Protein AF-A0AAD9EXC9-F1 (afdb_monomer)

Organism: Dissostichus eleginoides (NCBI:txid100907)

InterPro domains:
  IPR006585 Fucolectin tachylectin-4 pentraxin-1 [SM00607] (67-185)
  IPR008979 Galactose-binding-like domain superfamily [SSF49785] (19-64)
  IPR008979 Galactose-binding-like domain superfamily [SSF49785] (65-181)
  IPR051941 Blood Group Antigen-Binding Lectin [PTHR45713] (105-181)

Sequence (185 aa):
MSFMFFFLFHFCSLSFRAGTITTAEALYTMTFTHRVEGRYVTVRIPGEGKVLTLCEVEVYGYHAPTEENLAIQGKAAQSSLYSFYSPYYAIDGSRDSKFDDGSKITNRYRVPERINGAEIRIGDSLVNNGADNPRFAVITSIPSGETAEFQVPNGMDGRYVYIGITGRQEYLTLCEVEVFGSALD

Mean predicted aligned error: 12.07 Å

Solvent-accessible surface area (backbone atoms only — not comparable to full-atom values): 11492 Å² total; per-residue (Å²): 64,37,40,35,33,46,44,66,38,32,49,76,81,82,56,61,90,83,80,82,88,89,74,92,58,101,77,80,87,85,82,75,95,63,81,70,48,73,100,72,88,85,89,80,78,87,71,85,98,69,84,89,85,78,95,78,85,89,84,88,84,66,62,74,39,48,100,52,60,51,36,57,78,44,52,54,41,55,78,63,76,68,78,90,58,56,46,53,55,26,27,67,80,68,62,99,59,83,89,83,77,55,36,27,41,26,29,34,64,75,73,28,71,56,49,41,56,22,35,36,20,43,16,76,50,63,59,79,67,18,70,74,26,56,72,77,49,66,39,73,72,45,58,60,50,33,70,44,66,51,82,69,80,91,36,57,70,26,40,28,43,20,41,34,48,70,100,57,95,51,69,64,68,65,44,28,42,38,36,48,30,13,59,76,130

Nearest PDB structures (foldseek):
  3cqo-assembly1_C  TM=8.349E-01  e=3.867E-12  Morone saxatilis
  1k12-assembly1_A  TM=8.072E-01  e=1.126E-05  Anguilla anguilla
  7nsn-assembly2_B  TM=6.653E-01  e=5.842E-02  Neobacillus novalis
  7nsn-assembly1_A  TM=6.647E-01  e=9.761E-02  Neobacillus novalis

Structure (mmCIF, N/CA/C/O backbone):
data_AF-A0AAD9EXC9-F1
#
_entry.id   AF-A0AAD9EXC9-F1
#
loop_
_atom_site.group_PDB
_atom_site.id
_atom_site.type_symbol
_atom_site.label_atom_id
_atom_site.label_alt_id
_atom_site.label_comp_id
_atom_site.label_asym_id
_atom_site.label_entity_id
_atom_site.label_seq_id
_atom_site.pdbx_PDB_ins_code
_atom_site.Cartn_x
_atom_site.Cartn_y
_atom_site.Cartn_z
_atom_site.occupancy
_atom_site.B_iso_or_equiv
_atom_site.auth_seq_id
_atom_site.auth_comp_id
_atom_site.auth_asym_id
_atom_site.auth_atom_id
_atom_site.pdbx_PDB_model_num
ATOM 1 N N . MET A 1 1 ? 6.470 -0.377 -20.341 1.00 58.69 1 MET A N 1
ATOM 2 C CA . MET A 1 1 ? 6.069 -1.603 -19.610 1.00 58.69 1 MET A CA 1
ATOM 3 C C . MET A 1 1 ? 5.486 -1.227 -18.260 1.00 58.69 1 MET A C 1
ATOM 5 O O . MET A 1 1 ? 5.859 -0.193 -17.719 1.00 58.69 1 MET A O 1
ATOM 9 N N . SER A 1 2 ? 4.573 -2.040 -17.741 1.00 59.44 2 SER A N 1
ATOM 10 C CA . SER A 1 2 ? 3.860 -1.836 -16.476 1.00 59.44 2 SER A CA 1
ATOM 11 C C . SER A 1 2 ? 3.611 -3.175 -15.788 1.00 59.44 2 SER A C 1
ATOM 13 O O . SER A 1 2 ? 3.447 -4.190 -16.467 1.00 59.44 2 SER A O 1
ATOM 15 N N . PHE A 1 3 ? 3.580 -3.156 -14.460 1.00 60.41 3 PHE A N 1
ATOM 16 C CA . PHE A 1 3 ? 3.180 -4.266 -13.606 1.00 60.41 3 PHE A CA 1
ATOM 17 C C . PHE A 1 3 ? 1.840 -3.935 -12.951 1.00 60.41 3 PHE A C 1
ATOM 19 O O . PHE A 1 3 ? 1.605 -2.801 -12.532 1.00 60.41 3 PHE A O 1
ATOM 26 N N . MET A 1 4 ? 0.967 -4.931 -12.875 1.00 52.31 4 MET A N 1
ATOM 27 C CA . MET A 1 4 ? -0.286 -4.862 -12.140 1.00 52.31 4 MET A CA 1
ATOM 28 C C . MET A 1 4 ? -0.342 -6.044 -11.184 1.00 52.31 4 MET A C 1
ATOM 30 O O . MET A 1 4 ? -0.172 -7.197 -11.589 1.00 52.31 4 MET A O 1
ATOM 34 N N . PHE A 1 5 ? -0.599 -5.744 -9.922 1.00 61.41 5 PHE A N 1
ATOM 35 C CA . PHE A 1 5 ? -0.708 -6.72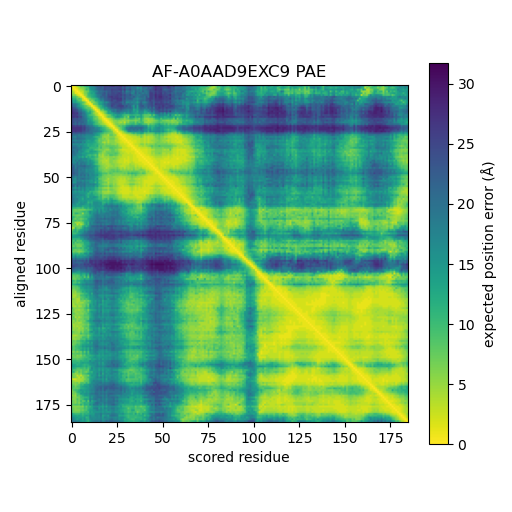1 -8.859 1.00 61.41 5 PHE A CA 1
ATOM 36 C C . PHE A 1 5 ? -2.108 -6.703 -8.247 1.00 61.41 5 PHE A C 1
ATOM 38 O O . PHE A 1 5 ? -2.767 -5.664 -8.216 1.00 61.41 5 PHE A O 1
ATOM 45 N N . PHE A 1 6 ? -2.562 -7.865 -7.785 1.00 48.47 6 PHE A N 1
ATOM 46 C CA . PHE A 1 6 ? -3.934 -8.112 -7.342 1.00 48.47 6 PHE A CA 1
ATOM 47 C C . PHE A 1 6 ? -3.965 -8.377 -5.829 1.00 48.47 6 PHE A C 1
ATOM 49 O O . PHE A 1 6 ? -3.590 -9.473 -5.419 1.00 48.47 6 PHE A O 1
ATOM 56 N N . PHE A 1 7 ? -4.432 -7.414 -5.026 1.00 51.09 7 PHE A N 1
ATOM 57 C CA . PHE A 1 7 ? -4.342 -7.368 -3.555 1.00 51.09 7 PHE A CA 1
ATOM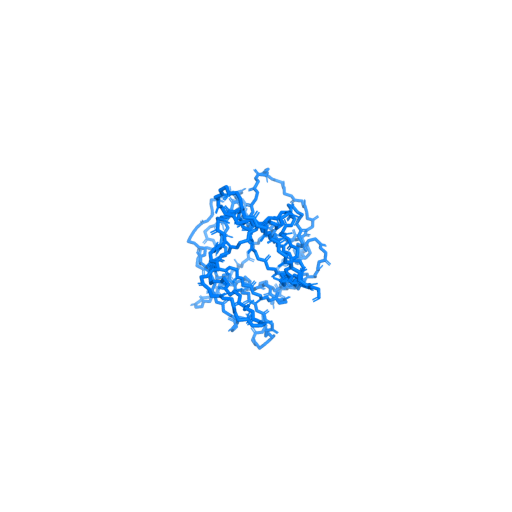 58 C C . PHE A 1 7 ? -5.457 -6.505 -2.948 1.00 51.09 7 PHE A C 1
ATOM 60 O O . PHE A 1 7 ? -5.686 -5.436 -3.480 1.00 51.09 7 PHE A O 1
ATOM 67 N N . LEU A 1 8 ? -6.107 -6.884 -1.842 1.00 39.62 8 LEU A N 1
ATOM 68 C CA . LEU A 1 8 ? -7.230 -6.123 -1.256 1.00 39.62 8 LEU A CA 1
ATOM 69 C C . LEU A 1 8 ? -6.888 -5.575 0.148 1.00 39.62 8 LEU A C 1
ATOM 71 O O . LEU A 1 8 ? -7.141 -6.293 1.109 1.00 39.62 8 LEU A O 1
ATOM 75 N N . PHE A 1 9 ? -6.315 -4.364 0.302 1.00 40.59 9 PHE A N 1
ATOM 76 C CA . PHE A 1 9 ? -5.811 -3.891 1.621 1.00 40.59 9 PHE A CA 1
ATOM 77 C C . PHE A 1 9 ? -5.833 -2.354 1.856 1.00 40.59 9 PHE A C 1
ATOM 79 O O . PHE A 1 9 ? -5.859 -1.591 0.894 1.00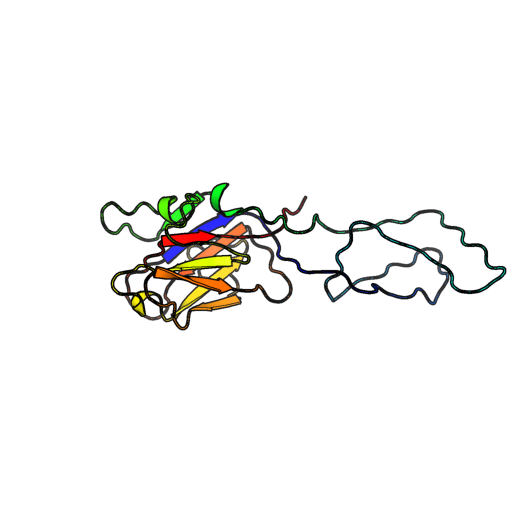 40.59 9 PHE A O 1
ATOM 86 N N . HIS A 1 10 ? -5.764 -1.916 3.132 1.00 40.84 10 HIS A N 1
ATOM 87 C CA . HIS A 1 10 ? -5.716 -0.512 3.624 1.00 40.84 10 HIS A CA 1
ATOM 88 C C . HIS A 1 10 ? -4.480 -0.225 4.530 1.00 40.84 10 HIS A C 1
ATOM 90 O O . HIS A 1 10 ? -3.954 -1.147 5.123 1.00 40.84 10 HIS A O 1
ATOM 96 N N . PHE A 1 11 ? -3.987 1.013 4.710 1.00 40.47 11 PHE A N 1
ATOM 97 C CA . PHE A 1 11 ? -2.690 1.315 5.391 1.00 40.47 11 PHE A CA 1
ATOM 98 C C . PHE A 1 11 ? -2.834 2.141 6.690 1.00 40.47 11 PHE A C 1
ATOM 100 O O . PHE A 1 11 ? -3.701 3.013 6.755 1.00 40.47 11 PHE A O 1
ATOM 107 N N . CYS A 1 12 ? -2.002 1.911 7.733 1.00 36.91 12 CYS A N 1
ATOM 108 C CA . CYS A 1 12 ? -2.279 2.420 9.096 1.00 36.91 12 CYS A CA 1
ATOM 109 C C . CYS A 1 12 ? -1.052 2.428 10.113 1.00 36.91 12 CYS A C 1
ATOM 111 O O . CYS A 1 12 ? -0.454 1.390 10.332 1.00 36.91 12 CYS A O 1
ATOM 113 N N . SER A 1 13 ? -0.665 3.598 10.709 1.00 31.59 13 SER A N 1
ATOM 114 C CA . SER A 1 13 ? 0.159 3.899 11.944 1.00 31.59 13 SER A CA 1
ATOM 115 C C . SER A 1 13 ? -0.463 4.638 13.211 1.00 31.59 13 SER A C 1
ATOM 117 O O . SER A 1 13 ? -1.361 5.478 13.124 1.00 31.59 13 SER A O 1
ATOM 119 N N . LEU A 1 14 ? 0.076 4.357 14.404 1.00 30.31 14 LEU A N 1
ATOM 120 C CA . LEU A 1 14 ? -0.384 4.527 15.811 1.00 30.31 14 LEU A CA 1
ATOM 121 C C . LEU A 1 14 ? -1.268 5.692 16.372 1.00 30.31 14 LEU A C 1
ATOM 123 O O . LEU A 1 14 ? -1.080 6.880 16.131 1.00 30.31 14 LEU A O 1
ATOM 127 N N . SER A 1 15 ? -2.126 5.240 17.310 1.00 35.75 15 SER A N 1
ATOM 128 C CA . SER A 1 15 ? -2.879 5.806 18.461 1.00 35.75 15 SER A CA 1
ATOM 129 C C . SER A 1 15 ? -2.872 7.308 18.812 1.00 35.75 15 SER A C 1
ATOM 131 O O . SER A 1 15 ? -1.844 7.911 19.117 1.00 35.75 15 SER A O 1
ATOM 133 N N . PHE A 1 16 ? -4.085 7.869 18.957 1.00 40.50 16 PHE A N 1
ATOM 134 C CA . PHE A 1 16 ? -4.349 9.225 19.456 1.00 40.50 16 PHE A CA 1
ATOM 135 C C . PHE A 1 16 ? -5.606 9.268 20.345 1.00 40.50 16 PHE A C 1
ATOM 137 O O . PHE A 1 16 ? -6.460 8.380 20.300 1.00 40.50 16 PHE A O 1
ATOM 144 N N . ARG A 1 17 ? -5.758 10.328 21.151 1.00 53.22 17 ARG A N 1
ATOM 145 C CA . ARG A 1 17 ? -6.985 10.579 21.924 1.00 53.22 17 ARG A CA 1
ATOM 146 C C . ARG A 1 17 ? -8.132 10.885 20.953 1.00 53.22 17 ARG A C 1
ATOM 148 O O . ARG A 1 17 ? -8.165 11.963 20.374 1.00 53.22 17 ARG A O 1
ATOM 155 N N . ALA A 1 18 ? -9.057 9.939 20.805 1.00 56.47 18 ALA A N 1
ATOM 156 C CA . ALA A 1 18 ? -10.014 9.939 19.702 1.00 56.47 18 ALA A CA 1
ATOM 157 C C . ALA A 1 18 ? -11.080 11.059 19.782 1.00 56.47 18 ALA A C 1
ATOM 159 O O . ALA A 1 18 ? -11.416 11.649 18.763 1.00 56.47 18 ALA A O 1
ATOM 160 N N . GLY A 1 19 ? -11.573 11.432 20.974 1.00 63.62 19 GLY A N 1
ATOM 161 C CA . GLY A 1 19 ? -12.517 12.555 21.112 1.00 63.62 19 GLY A CA 1
ATOM 162 C C . GLY A 1 19 ? -13.083 12.773 22.522 1.00 63.62 19 GLY A C 1
ATOM 163 O O . GLY A 1 19 ? -12.613 12.174 23.491 1.00 63.62 19 GLY A O 1
ATOM 164 N N . THR A 1 20 ? -14.052 13.689 22.659 1.00 67.25 20 THR A N 1
ATOM 165 C CA . THR A 1 20 ? -14.800 13.978 23.904 1.00 67.25 20 THR A CA 1
ATOM 166 C C . THR A 1 20 ? -16.284 14.123 23.576 1.00 67.25 20 THR A C 1
ATOM 168 O O . THR A 1 20 ? -16.632 14.854 22.655 1.00 67.25 20 THR A O 1
ATOM 171 N N . ILE A 1 21 ? -17.147 13.445 24.333 1.00 67.56 21 ILE A N 1
ATOM 172 C CA . ILE A 1 21 ? -18.607 13.542 24.199 1.00 67.56 21 ILE A CA 1
ATOM 173 C C . ILE A 1 21 ? -19.088 14.708 25.068 1.00 67.56 21 ILE A C 1
ATOM 175 O O . ILE A 1 21 ? -18.802 14.733 26.266 1.00 67.56 21 ILE A O 1
ATOM 179 N N . THR A 1 22 ? -19.781 15.682 24.476 1.00 66.00 22 THR A N 1
ATOM 180 C CA . THR A 1 22 ? -20.255 16.895 25.173 1.00 66.00 22 THR A CA 1
ATOM 181 C C . THR A 1 22 ? -21.774 16.965 25.337 1.00 66.00 22 THR A C 1
ATOM 183 O O . THR A 1 22 ? -22.249 17.807 26.098 1.00 66.00 22 THR A O 1
ATOM 186 N N . THR A 1 23 ? -22.540 16.081 24.689 1.00 59.75 23 THR A N 1
ATOM 187 C CA . THR A 1 23 ? -24.009 16.034 24.764 1.00 59.75 23 THR A CA 1
ATOM 188 C C . THR A 1 23 ? -24.503 14.625 25.096 1.00 59.75 23 THR A C 1
ATOM 190 O O . THR A 1 23 ? -23.915 13.630 24.680 1.00 59.75 23 THR A O 1
ATOM 193 N N . ALA A 1 24 ? -25.576 14.539 25.887 1.00 58.75 24 ALA A N 1
ATOM 194 C CA . ALA A 1 24 ? -26.230 13.287 26.268 1.00 58.75 24 ALA A CA 1
ATOM 195 C C . ALA A 1 24 ? -27.549 13.150 25.494 1.00 58.75 24 ALA A C 1
ATOM 197 O O . ALA A 1 24 ? -28.632 13.314 26.050 1.00 58.75 24 ALA A O 1
ATOM 198 N N . GLU A 1 25 ? -27.447 12.930 24.186 1.00 62.16 25 GLU A N 1
ATOM 199 C CA . GLU A 1 25 ? -28.589 12.514 23.368 1.00 62.16 25 GLU A CA 1
ATOM 200 C C . GLU A 1 25 ? -28.705 10.983 23.373 1.00 62.16 25 GLU A C 1
ATOM 202 O O . GLU A 1 25 ? -27.731 10.281 23.644 1.00 62.16 25 GLU A O 1
ATOM 207 N N . ALA A 1 26 ? -29.904 10.459 23.092 1.00 62.22 26 ALA A N 1
ATOM 208 C CA . ALA A 1 26 ? -30.205 9.023 23.155 1.00 62.22 26 ALA A CA 1
ATOM 209 C C . ALA A 1 26 ? -29.346 8.158 22.206 1.00 62.22 26 ALA A C 1
ATOM 211 O O . ALA A 1 26 ? -29.232 6.955 22.423 1.00 62.22 26 ALA A O 1
ATOM 212 N N . LEU A 1 27 ? -28.727 8.768 21.189 1.00 66.56 27 LEU A N 1
ATOM 213 C CA . LEU A 1 27 ? -27.723 8.166 20.317 1.00 66.56 27 LEU A CA 1
ATOM 214 C C . LEU A 1 27 ? -26.675 9.232 19.968 1.00 66.56 27 LEU A C 1
ATOM 216 O O . LEU A 1 27 ? -27.015 10.260 19.388 1.00 66.56 27 LEU A O 1
ATOM 220 N N . TYR A 1 28 ? -25.405 8.989 20.298 1.00 74.44 28 TYR A N 1
ATOM 221 C CA . TYR A 1 28 ? -24.294 9.875 19.942 1.00 74.44 28 TYR A CA 1
ATOM 222 C C . TYR A 1 28 ? -23.294 9.121 19.068 1.00 74.44 28 TYR A C 1
ATOM 224 O O . TYR A 1 28 ? -22.706 8.134 19.505 1.00 74.44 28 TYR A O 1
ATOM 232 N N . THR A 1 29 ? -23.087 9.594 17.837 1.00 74.62 29 THR A N 1
ATOM 233 C CA . THR A 1 29 ? -22.096 9.032 16.910 1.00 74.62 29 THR A CA 1
ATOM 234 C C . THR A 1 29 ? -20.905 9.974 16.801 1.00 74.62 29 THR A C 1
ATOM 236 O O . THR A 1 29 ? -21.062 11.148 16.470 1.00 74.62 29 THR A O 1
ATOM 239 N N . MET A 1 30 ? -19.705 9.457 17.060 1.00 76.69 30 MET A N 1
ATOM 240 C CA . MET A 1 30 ? -18.453 10.189 16.884 1.00 76.69 30 MET A CA 1
ATOM 241 C C . MET A 1 30 ? -17.724 9.663 15.653 1.00 76.69 30 MET A C 1
ATOM 243 O O . MET A 1 30 ? -17.346 8.497 15.611 1.00 76.69 30 MET A O 1
ATOM 247 N N . THR A 1 31 ? -17.510 10.528 14.665 1.00 77.56 31 THR A N 1
ATOM 248 C CA . THR A 1 31 ? -16.761 10.193 13.449 1.00 77.56 31 THR A CA 1
ATOM 249 C C . THR A 1 31 ? -15.342 10.731 13.539 1.00 77.56 31 THR A C 1
ATOM 251 O O . THR A 1 31 ? -15.146 11.910 13.845 1.00 77.56 31 THR A O 1
ATOM 254 N N . PHE A 1 32 ? -14.352 9.902 13.222 1.00 75.06 32 PHE A N 1
ATOM 255 C CA . PHE A 1 32 ? -12.956 10.323 13.162 1.00 75.06 32 PHE A CA 1
ATOM 256 C C . PHE A 1 32 ? -12.558 10.612 11.716 1.00 75.06 32 PHE A C 1
ATOM 258 O O . PHE A 1 32 ? -12.717 9.766 10.843 1.00 75.06 32 PHE A O 1
ATOM 265 N N . THR A 1 33 ? -12.038 11.813 11.461 1.00 70.69 33 THR A N 1
ATOM 266 C CA . THR A 1 33 ? -11.474 12.200 10.152 1.00 70.69 33 THR A CA 1
ATOM 267 C C . THR A 1 33 ? -9.979 11.918 10.055 1.00 70.69 33 THR A C 1
ATOM 269 O O . THR A 1 33 ? -9.406 11.929 8.971 1.00 70.69 33 THR A O 1
ATOM 272 N N . HIS A 1 34 ? -9.343 11.696 11.202 1.00 67.00 34 HIS A N 1
ATOM 273 C CA . HIS A 1 34 ? -7.953 11.293 11.315 1.00 67.00 34 HIS A CA 1
ATOM 274 C C . HIS A 1 34 ? -7.890 9.872 11.832 1.00 67.00 34 HIS A C 1
ATOM 276 O O . HIS A 1 34 ? -8.815 9.389 12.488 1.00 67.00 34 HIS A O 1
ATOM 282 N N . ARG A 1 35 ? -6.781 9.204 11.541 1.00 65.62 35 ARG A N 1
ATOM 283 C CA . ARG A 1 35 ? -6.656 7.802 11.881 1.00 65.62 35 ARG A CA 1
ATOM 284 C C . ARG A 1 35 ? -6.556 7.588 13.386 1.00 65.62 35 ARG A C 1
ATOM 286 O O . ARG A 1 35 ? -5.803 8.274 14.073 1.00 65.62 35 ARG A O 1
ATOM 293 N N . VAL A 1 36 ? -7.324 6.622 13.876 1.00 73.00 36 VAL A N 1
ATOM 294 C CA . VAL A 1 36 ? -7.359 6.213 15.279 1.00 73.00 36 VAL A CA 1
ATOM 295 C C . VAL A 1 36 ? -7.132 4.713 15.319 1.00 73.00 36 VAL A C 1
ATOM 297 O O . VAL A 1 36 ? -7.908 3.948 14.759 1.00 73.00 36 VAL A O 1
ATOM 300 N N . GLU A 1 37 ? -6.059 4.303 15.983 1.00 74.25 37 GLU A N 1
ATOM 301 C CA . GLU A 1 37 ? -5.682 2.902 16.126 1.00 74.25 37 GLU A CA 1
ATOM 302 C C . GLU A 1 37 ? -5.538 2.553 17.607 1.00 74.25 37 GLU A C 1
ATOM 304 O O . GLU A 1 37 ? -4.966 3.314 18.399 1.00 74.25 37 GLU A O 1
ATOM 309 N N . GLY A 1 38 ? -6.054 1.394 17.998 1.00 72.69 38 GLY A N 1
ATOM 310 C CA . GLY A 1 38 ? -5.928 0.908 19.359 1.00 72.69 38 GLY A CA 1
ATOM 311 C C . GLY A 1 38 ? -6.537 -0.472 19.524 1.00 72.69 38 GLY A C 1
ATOM 312 O O . GLY A 1 38 ? -7.515 -0.822 18.874 1.00 72.69 38 GLY A O 1
ATOM 313 N N . ARG A 1 39 ? -5.960 -1.250 20.440 1.00 77.31 39 ARG A N 1
ATOM 314 C CA . ARG A 1 39 ? -6.487 -2.570 20.811 1.00 77.31 39 ARG A CA 1
ATOM 315 C C . ARG A 1 39 ? -7.701 -2.484 21.735 1.00 77.31 39 ARG A C 1
ATOM 317 O O . ARG A 1 39 ? -8.495 -3.415 21.804 1.00 77.31 39 ARG A O 1
ATOM 324 N N . TYR A 1 40 ? -7.815 -1.384 22.472 1.00 78.19 40 TYR A N 1
ATOM 325 C CA . TYR A 1 40 ? -8.843 -1.177 23.481 1.00 78.19 40 TYR A CA 1
ATOM 326 C C . TYR A 1 40 ? -9.474 0.199 23.303 1.00 78.19 40 TYR A C 1
ATOM 328 O O . TYR A 1 40 ? -8.771 1.183 23.071 1.00 78.19 40 TYR A O 1
ATOM 336 N N . VAL A 1 41 ? -10.793 0.267 23.479 1.00 81.50 41 VAL A N 1
ATOM 337 C CA . VAL A 1 41 ? -11.538 1.524 23.572 1.00 81.50 41 VAL A CA 1
ATOM 338 C C . VAL A 1 41 ? -11.873 1.776 25.036 1.00 81.50 41 VAL A C 1
ATOM 340 O O . VAL A 1 41 ? -12.538 0.968 25.679 1.00 81.50 41 VAL A O 1
ATOM 343 N N . THR A 1 42 ? -11.419 2.911 25.566 1.00 83.12 42 THR A N 1
ATOM 344 C CA . THR A 1 42 ? -11.674 3.304 26.958 1.00 83.12 42 THR A CA 1
ATOM 345 C C . THR A 1 42 ? -12.667 4.458 27.006 1.00 83.12 42 THR A C 1
ATOM 347 O O . THR A 1 42 ? -12.344 5.575 26.596 1.00 83.12 42 THR A O 1
ATOM 350 N N . VAL A 1 43 ? -13.848 4.217 27.579 1.00 83.50 43 VAL A N 1
ATOM 351 C CA . VAL A 1 43 ? -14.836 5.264 27.879 1.00 83.50 43 VAL A CA 1
ATOM 352 C C . VAL A 1 43 ? -14.675 5.693 29.334 1.00 83.50 43 VAL A C 1
ATOM 354 O O . VAL A 1 43 ? -14.730 4.865 30.240 1.00 83.50 43 VAL A O 1
ATOM 357 N N . ARG A 1 44 ? -14.451 6.989 29.578 1.00 81.38 44 ARG A N 1
ATOM 358 C CA . ARG A 1 44 ? -14.277 7.528 30.936 1.00 81.38 44 ARG A CA 1
ATOM 359 C C . ARG A 1 44 ? -15.025 8.840 31.132 1.00 81.38 44 ARG A C 1
ATOM 361 O O . ARG A 1 44 ? -14.952 9.717 30.274 1.00 81.38 44 ARG A O 1
ATOM 368 N N . ILE A 1 45 ? -15.650 9.002 32.299 1.00 84.00 45 ILE A N 1
ATOM 369 C CA . ILE A 1 45 ? -16.153 10.295 32.781 1.00 84.00 45 ILE A CA 1
ATOM 370 C C . ILE A 1 45 ? -15.141 10.837 33.797 1.00 84.00 45 ILE A C 1
ATOM 372 O O . ILE A 1 45 ? -14.980 10.238 34.859 1.00 84.00 45 ILE A O 1
ATOM 376 N N . PRO A 1 46 ? -14.421 11.928 33.492 1.00 83.12 46 PRO A N 1
ATOM 377 C CA . PRO A 1 46 ? -13.491 12.523 34.444 1.00 83.12 46 PRO A CA 1
ATOM 378 C C . PRO A 1 46 ? -14.233 13.248 35.583 1.00 83.12 46 PRO A C 1
ATOM 380 O O . PRO A 1 46 ? -15.267 13.877 35.357 1.00 83.12 46 PRO A O 1
ATOM 383 N N . GLY A 1 47 ? -13.662 13.211 36.790 1.00 86.38 47 GLY A N 1
ATOM 384 C CA . GLY A 1 47 ? -14.185 13.881 37.989 1.00 86.38 47 GLY A CA 1
ATOM 385 C C . GLY A 1 47 ? -14.658 12.911 39.077 1.00 86.38 47 GLY A C 1
ATOM 386 O O . GLY A 1 47 ? -14.925 11.742 38.810 1.00 86.38 47 GLY A O 1
ATOM 387 N N . GLU A 1 48 ? -14.747 13.398 40.314 1.00 87.69 48 GLU A N 1
ATOM 388 C CA . GLU A 1 48 ? -15.167 12.598 41.472 1.00 87.69 48 GLU A CA 1
ATOM 389 C C . GLU A 1 48 ? -16.695 12.562 41.630 1.00 87.69 48 GLU A C 1
ATOM 391 O O . GLU A 1 48 ? -17.406 13.486 41.225 1.00 87.69 48 GLU A O 1
ATOM 396 N N . GLY A 1 49 ? -17.212 11.472 42.209 1.00 86.06 49 GLY A N 1
ATOM 397 C CA . GLY A 1 49 ? -18.646 11.299 42.474 1.00 86.06 49 GLY A CA 1
ATOM 398 C C . GLY A 1 49 ? -19.517 11.143 41.221 1.00 86.06 49 GLY A C 1
ATOM 399 O O . GLY A 1 49 ? -20.719 11.397 41.275 1.00 86.06 49 GLY A O 1
ATOM 400 N N . LYS A 1 50 ? -18.928 10.766 40.080 1.00 83.50 50 LYS A N 1
ATOM 401 C CA . LYS A 1 50 ? -19.645 10.530 38.819 1.00 83.50 50 LYS A CA 1
ATOM 402 C C . LYS A 1 50 ? -19.937 9.044 38.625 1.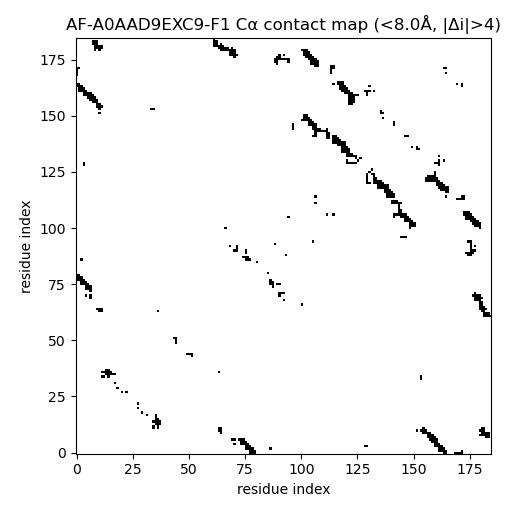00 83.50 50 LYS A C 1
ATOM 404 O O . LYS A 1 50 ? -19.120 8.196 38.971 1.00 83.50 50 LYS A O 1
ATOM 409 N N . VAL A 1 51 ? -21.087 8.746 38.025 1.00 81.94 51 VAL A N 1
ATOM 410 C CA . VAL A 1 51 ? -21.490 7.392 37.624 1.00 81.94 51 VAL A CA 1
ATOM 411 C C . VAL A 1 51 ? -21.613 7.371 36.104 1.00 81.94 51 VAL A C 1
ATOM 413 O O . VAL A 1 51 ? -22.302 8.214 35.533 1.00 81.94 51 VAL A O 1
ATOM 416 N N . LEU A 1 52 ? -20.914 6.437 35.456 1.00 81.00 52 LEU A N 1
ATOM 417 C CA . LEU A 1 52 ? -21.005 6.186 34.018 1.00 81.00 52 LEU A CA 1
ATOM 418 C C . LEU A 1 52 ? -21.937 4.994 33.786 1.00 81.00 52 LEU A C 1
ATOM 420 O O . LEU A 1 52 ? -21.638 3.891 34.236 1.00 81.00 52 LEU A O 1
ATOM 424 N N . THR A 1 53 ? -23.025 5.219 33.053 1.00 79.50 53 THR A N 1
ATOM 425 C CA . THR A 1 53 ? -23.952 4.172 32.609 1.00 79.50 53 THR A CA 1
ATOM 426 C C . THR A 1 53 ? -24.008 4.194 31.087 1.00 79.50 53 THR A C 1
ATOM 428 O O . THR A 1 53 ? -24.224 5.252 30.501 1.00 79.50 53 THR A O 1
ATOM 431 N N . LEU A 1 54 ? -23.806 3.039 30.456 1.00 77.50 54 LEU A N 1
ATOM 432 C CA . LEU A 1 54 ? -23.837 2.859 29.004 1.00 77.50 54 LEU A CA 1
ATOM 433 C C . LEU A 1 54 ? -24.770 1.691 28.689 1.00 77.50 54 LEU A C 1
ATOM 435 O O . LEU A 1 54 ? -24.667 0.648 29.332 1.00 77.50 54 LEU A O 1
ATOM 439 N N . CYS A 1 55 ? -25.672 1.871 27.726 1.00 80.62 55 CYS A N 1
ATOM 440 C CA . CYS A 1 55 ? -26.549 0.793 27.264 1.00 80.62 55 CYS A CA 1
ATOM 441 C C . CYS A 1 55 ? -25.857 -0.062 26.201 1.00 80.62 55 CYS A C 1
ATOM 443 O O . CYS A 1 55 ? -25.907 -1.284 26.267 1.00 80.62 55 CYS A O 1
ATOM 445 N N . GLU A 1 56 ? -25.186 0.589 25.253 1.00 81.62 56 GLU A N 1
ATOM 446 C CA . GLU A 1 56 ? -24.504 -0.060 24.140 1.00 81.62 56 GLU A CA 1
ATOM 447 C C . GLU A 1 56 ? -23.338 0.818 23.675 1.00 81.62 56 GLU A C 1
ATOM 449 O O . GLU A 1 56 ? -23.397 2.048 23.764 1.00 81.62 56 GLU A O 1
ATOM 454 N N . VAL A 1 57 ? -22.253 0.180 23.236 1.00 82.38 57 VAL A N 1
ATOM 455 C CA . VAL A 1 57 ? -21.091 0.846 22.643 1.00 82.38 57 VAL A CA 1
ATOM 456 C C . VAL A 1 57 ? -20.709 0.065 21.399 1.00 82.38 57 VAL A C 1
ATOM 458 O O . VAL A 1 57 ? -20.177 -1.039 21.497 1.00 82.38 57 VAL A O 1
ATOM 461 N N . GLU A 1 58 ? -20.957 0.657 20.239 1.00 81.44 58 GLU A N 1
ATOM 462 C CA . GLU A 1 58 ? -20.547 0.102 18.955 1.00 81.44 58 GLU A CA 1
ATOM 463 C C . GLU A 1 58 ? -19.252 0.775 18.498 1.00 81.44 58 GLU A C 1
ATOM 465 O O . GLU A 1 58 ? -19.122 2.002 18.517 1.00 81.44 58 GLU A O 1
ATOM 470 N N . VAL A 1 59 ? -18.273 -0.038 18.102 1.00 83.00 59 VAL A N 1
ATOM 471 C CA . VAL A 1 59 ? -16.995 0.430 17.563 1.00 83.00 59 VAL A CA 1
ATOM 472 C C . VAL A 1 59 ? -16.879 -0.105 16.147 1.00 83.00 59 VAL A C 1
ATOM 474 O O . VAL A 1 59 ? -16.763 -1.309 15.946 1.00 83.00 59 VAL A O 1
ATOM 477 N N . TYR A 1 60 ? -16.908 0.803 15.178 1.00 78.69 60 TYR A N 1
ATOM 478 C CA . TYR A 1 60 ? -16.766 0.480 13.764 1.00 78.69 60 TYR A CA 1
ATOM 479 C C . TYR A 1 60 ? -15.333 0.760 13.310 1.00 78.69 60 TYR A C 1
ATOM 481 O O . TYR A 1 60 ? -14.787 1.832 13.581 1.00 78.69 60 TYR A O 1
ATOM 489 N N . GLY A 1 61 ? -14.727 -0.203 12.623 1.00 73.06 61 GLY A N 1
ATOM 490 C CA . GLY A 1 61 ? -13.363 -0.116 12.114 1.00 73.06 61 GLY A CA 1
ATOM 491 C C . GLY A 1 61 ? -12.943 -1.412 11.427 1.00 73.06 61 GLY A C 1
ATOM 492 O O . GLY A 1 61 ? -13.742 -2.332 11.289 1.00 73.06 61 GLY A O 1
ATOM 493 N N . TYR A 1 62 ? -11.683 -1.467 11.018 1.00 65.94 62 TYR A N 1
ATOM 494 C CA . TYR A 1 62 ? -11.036 -2.636 10.425 1.00 65.94 62 TYR A CA 1
ATOM 495 C C . TYR A 1 62 ? -9.802 -3.007 11.257 1.00 65.94 62 TYR A C 1
ATOM 497 O O . TYR A 1 62 ? -9.313 -2.205 12.062 1.00 65.94 62 TYR A O 1
ATOM 505 N N . HIS A 1 63 ? -9.299 -4.230 11.087 1.00 65.88 63 HIS A N 1
ATOM 506 C CA . HIS A 1 63 ? -8.069 -4.667 11.746 1.00 65.88 63 HIS A CA 1
ATOM 507 C C . HIS A 1 63 ? -6.903 -3.747 11.379 1.00 65.88 63 HIS A C 1
ATOM 509 O O . HIS A 1 63 ? -6.775 -3.355 10.232 1.00 65.88 63 HIS A O 1
ATOM 515 N N . ALA A 1 64 ? -6.034 -3.388 12.324 1.00 62.75 64 ALA A N 1
ATOM 516 C CA . ALA A 1 64 ? -4.821 -2.653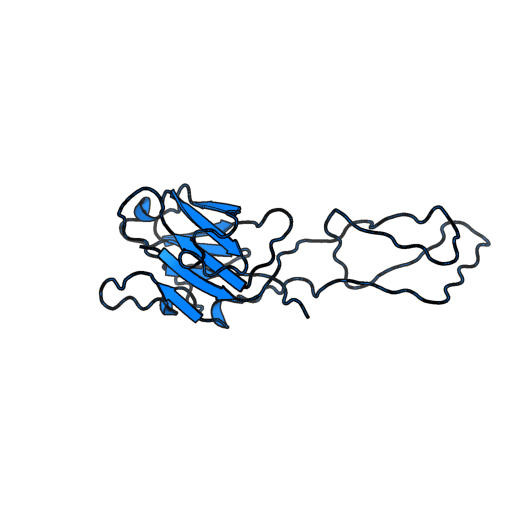 11.969 1.00 62.75 64 ALA A CA 1
ATOM 517 C C . ALA A 1 64 ? -3.935 -3.501 11.027 1.00 62.75 64 ALA A C 1
ATOM 519 O O . ALA A 1 64 ? -3.977 -4.733 11.118 1.00 62.75 64 ALA A O 1
ATOM 520 N N . PRO A 1 65 ? -3.150 -2.874 10.133 1.00 65.06 65 PRO A N 1
ATOM 521 C CA . PRO A 1 65 ? -2.222 -3.563 9.265 1.00 65.06 65 PRO A CA 1
ATOM 522 C C . PRO A 1 65 ? -1.307 -4.464 10.055 1.00 65.06 65 PRO A C 1
ATOM 524 O O . PRO A 1 65 ? -0.797 -4.097 11.112 1.00 65.06 65 PRO A O 1
ATOM 527 N N . THR A 1 66 ? -1.078 -5.636 9.500 1.00 63.78 66 THR A N 1
ATOM 528 C CA . THR A 1 66 ? -0.033 -6.532 9.969 1.00 63.78 66 THR A CA 1
ATOM 529 C C . THR A 1 66 ? 1.297 -6.144 9.322 1.00 63.78 66 THR A C 1
ATOM 531 O O . THR A 1 66 ? 1.311 -5.670 8.188 1.00 63.78 66 THR A O 1
ATOM 534 N N . GLU A 1 67 ? 2.422 -6.450 9.974 1.00 67.06 67 GLU A N 1
ATOM 535 C CA . GLU A 1 67 ? 3.778 -6.393 9.380 1.00 67.06 67 GLU A CA 1
ATOM 536 C C . GLU A 1 67 ? 4.004 -7.486 8.305 1.00 67.06 67 GLU A C 1
ATOM 538 O O . GLU A 1 67 ? 5.125 -7.782 7.891 1.00 67.06 67 GLU A O 1
ATOM 543 N N . GLU A 1 68 ? 2.936 -8.140 7.851 1.00 70.75 68 GLU A N 1
ATOM 544 C CA . GLU A 1 68 ? 2.989 -9.181 6.834 1.00 70.75 68 GLU A CA 1
ATOM 545 C C . GLU A 1 68 ? 2.972 -8.567 5.431 1.00 70.75 68 GLU A C 1
ATOM 547 O O . GLU A 1 68 ? 2.169 -7.684 5.129 1.00 70.75 68 GLU A O 1
ATOM 552 N N . ASN A 1 69 ? 3.839 -9.073 4.548 1.00 71.56 69 ASN A N 1
ATOM 553 C CA . ASN A 1 69 ? 3.818 -8.700 3.138 1.00 71.56 69 ASN A CA 1
ATOM 554 C C . ASN A 1 69 ? 2.638 -9.381 2.438 1.00 71.56 69 ASN A C 1
ATOM 556 O O . ASN A 1 69 ? 2.683 -10.562 2.083 1.00 71.56 69 ASN A O 1
ATOM 560 N N . LEU A 1 70 ? 1.604 -8.601 2.174 1.00 71.94 70 LEU A N 1
ATOM 561 C CA . LEU A 1 70 ? 0.378 -9.056 1.538 1.00 71.94 70 LEU A CA 1
ATOM 562 C C . LEU A 1 70 ? 0.566 -9.300 0.041 1.00 71.94 70 LEU A C 1
ATOM 564 O O . LEU A 1 70 ? -0.242 -9.996 -0.581 1.00 71.94 70 LEU A O 1
ATOM 568 N N . ALA A 1 71 ? 1.670 -8.800 -0.529 1.00 70.75 71 ALA A N 1
ATOM 569 C CA . ALA A 1 71 ? 2.000 -9.030 -1.922 1.00 70.75 71 ALA A CA 1
ATOM 570 C C . ALA A 1 71 ? 2.213 -10.524 -2.244 1.00 70.75 71 ALA A C 1
ATOM 572 O O . ALA A 1 71 ? 1.918 -10.986 -3.344 1.00 70.75 71 ALA A O 1
ATOM 573 N N . ILE A 1 72 ? 2.648 -11.308 -1.255 1.00 72.56 72 ILE A N 1
ATOM 574 C CA . ILE A 1 72 ? 2.923 -12.744 -1.410 1.00 72.56 72 ILE A CA 1
ATOM 575 C C . ILE A 1 72 ? 1.630 -13.544 -1.655 1.00 72.56 72 ILE A C 1
ATOM 577 O O . ILE A 1 72 ? 1.651 -14.600 -2.285 1.00 72.56 72 ILE A O 1
ATOM 581 N N . GLN A 1 73 ? 0.482 -13.054 -1.178 1.00 71.69 73 GLN A N 1
ATOM 582 C CA . GLN A 1 73 ? -0.791 -13.785 -1.247 1.00 71.69 73 GLN A CA 1
ATOM 583 C C . GLN A 1 73 ? -1.554 -13.588 -2.564 1.00 71.69 73 GLN A C 1
ATOM 585 O O . GLN A 1 73 ? -2.524 -14.298 -2.839 1.00 71.69 73 GLN A O 1
ATOM 590 N N . GLY A 1 74 ? -1.166 -12.609 -3.374 1.00 70.50 74 GLY A N 1
ATOM 591 C CA . GLY A 1 74 ? -1.890 -12.262 -4.594 1.00 70.50 74 GLY A CA 1
ATOM 592 C C . GLY A 1 74 ? -1.230 -12.772 -5.863 1.00 70.50 74 GLY A C 1
ATOM 593 O O . GLY A 1 74 ? -0.498 -13.759 -5.886 1.00 70.50 74 GLY A O 1
ATOM 594 N N . LYS A 1 75 ? -1.566 -12.123 -6.977 1.00 75.38 75 LYS A N 1
ATOM 595 C CA . LYS A 1 75 ? -1.071 -12.486 -8.310 1.00 75.38 75 LYS A CA 1
ATOM 596 C C . LYS A 1 75 ? -0.421 -11.275 -8.953 1.00 75.38 75 LYS A C 1
ATOM 598 O O . LYS A 1 75 ? -0.962 -10.176 -8.877 1.00 75.38 75 LYS A O 1
ATOM 603 N N . ALA A 1 76 ? 0.704 -11.494 -9.621 1.00 70.75 76 ALA A N 1
ATOM 604 C CA . ALA A 1 76 ? 1.400 -10.472 -10.387 1.00 70.75 76 ALA A CA 1
ATOM 605 C C . ALA A 1 76 ? 1.190 -10.684 -11.892 1.00 70.75 76 ALA A C 1
ATOM 607 O O . ALA A 1 76 ? 1.272 -11.808 -12.394 1.00 70.75 76 ALA A O 1
ATOM 608 N N . ALA A 1 77 ? 0.958 -9.597 -12.622 1.00 73.12 77 ALA A N 1
ATOM 609 C CA . ALA A 1 77 ? 0.884 -9.559 -14.077 1.00 73.12 77 ALA A CA 1
ATOM 610 C C . ALA A 1 77 ? 1.719 -8.388 -14.617 1.00 73.12 77 ALA A C 1
ATOM 612 O O . ALA A 1 77 ? 1.919 -7.388 -13.932 1.00 73.12 77 ALA A O 1
ATOM 613 N N . GLN A 1 78 ? 2.199 -8.489 -15.859 1.00 69.44 78 GLN A N 1
ATOM 614 C CA . GLN A 1 78 ? 2.909 -7.397 -16.536 1.00 69.44 78 GLN A CA 1
ATOM 615 C C . GLN A 1 78 ? 2.410 -7.207 -17.968 1.00 69.44 78 GLN A C 1
ATOM 617 O O . GLN A 1 78 ? 2.000 -8.171 -18.613 1.00 69.44 78 GLN A O 1
ATOM 622 N N . SER A 1 79 ? 2.463 -5.972 -18.477 1.00 65.50 79 SER A N 1
ATOM 623 C CA . SER A 1 79 ? 1.952 -5.631 -19.815 1.00 65.50 79 SER A CA 1
ATOM 624 C C . SER A 1 79 ? 2.762 -6.227 -20.968 1.00 65.50 79 SER A C 1
ATOM 626 O O . SER A 1 79 ? 2.229 -6.390 -22.062 1.00 65.50 79 SER A O 1
ATOM 628 N N . SER A 1 80 ? 4.023 -6.597 -20.740 1.00 61.19 80 SER A N 1
ATOM 629 C CA . SER A 1 80 ? 4.797 -7.431 -21.664 1.00 61.19 80 SER A CA 1
ATOM 630 C C . SER A 1 80 ? 5.908 -8.167 -20.921 1.00 61.19 80 SER A C 1
ATOM 632 O O . SER A 1 80 ? 6.455 -7.632 -19.962 1.00 61.19 80 SER A O 1
ATOM 634 N N . LEU A 1 81 ? 6.266 -9.370 -21.372 1.00 54.56 81 LEU A N 1
ATOM 635 C CA . LEU A 1 81 ? 7.390 -10.136 -20.827 1.00 54.56 81 LEU A CA 1
ATOM 636 C C . LEU A 1 81 ? 8.693 -9.701 -21.518 1.00 54.56 81 LEU A C 1
ATOM 638 O O . LEU A 1 81 ? 8.758 -9.679 -22.747 1.00 54.56 81 LEU A O 1
ATOM 642 N N . TYR A 1 82 ? 9.743 -9.400 -20.751 1.00 51.50 82 TYR A N 1
ATOM 643 C CA . TYR A 1 82 ? 11.107 -9.355 -21.286 1.00 51.50 82 TYR A CA 1
ATOM 644 C C . TYR A 1 82 ? 11.844 -10.635 -20.885 1.00 51.50 82 TYR A C 1
ATOM 646 O O . TYR A 1 82 ? 12.291 -10.777 -19.745 1.00 51.50 82 TYR A O 1
ATOM 654 N N . SER A 1 83 ? 12.002 -11.557 -21.840 1.00 55.75 83 SER A N 1
ATOM 655 C CA . SER A 1 83 ? 12.704 -12.833 -21.637 1.00 55.75 83 SER A CA 1
ATOM 656 C C . SER A 1 83 ? 12.073 -13.674 -20.503 1.00 55.75 83 SER A C 1
ATOM 658 O O . SER A 1 83 ? 10.853 -13.708 -20.374 1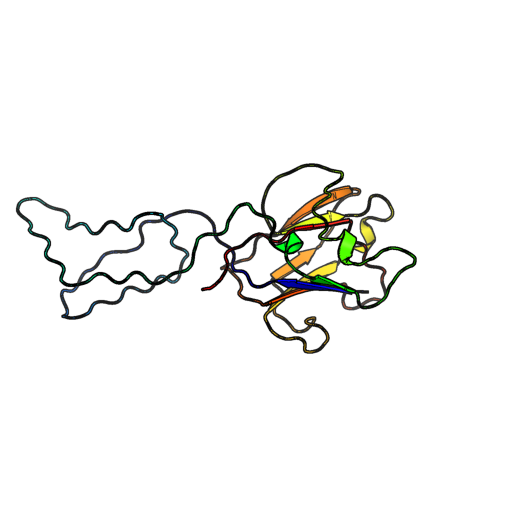.00 55.75 83 SER A O 1
ATOM 660 N N . PHE A 1 84 ? 12.875 -14.369 -19.693 1.00 55.22 84 PHE A N 1
ATOM 661 C CA . PHE A 1 84 ? 12.432 -15.287 -18.629 1.00 55.22 84 PHE A CA 1
ATOM 662 C C . PHE A 1 84 ? 11.948 -14.607 -17.332 1.00 55.22 84 PHE A C 1
ATOM 664 O O . PHE A 1 84 ? 11.668 -15.294 -16.351 1.00 55.22 84 PHE A O 1
ATOM 671 N N . TYR A 1 85 ? 11.856 -13.273 -17.288 1.00 55.56 85 TYR A N 1
ATOM 672 C CA . TYR A 1 85 ? 11.440 -12.554 -16.082 1.00 55.56 85 TYR A CA 1
ATOM 673 C C . TYR A 1 85 ? 9.921 -12.627 -15.906 1.00 55.56 85 TYR A C 1
ATOM 675 O O . TYR A 1 85 ? 9.176 -11.810 -16.449 1.00 55.56 85 TYR A O 1
ATOM 683 N N . SER A 1 86 ? 9.472 -13.635 -15.156 1.00 63.25 86 SER A N 1
ATOM 684 C CA . SER A 1 86 ? 8.083 -13.789 -14.721 1.00 63.25 86 SER A CA 1
ATOM 685 C C . SER A 1 86 ? 7.694 -12.666 -13.751 1.00 63.25 86 SER A C 1
ATOM 687 O O . SER A 1 86 ? 8.482 -12.355 -12.858 1.00 63.25 86 SER A O 1
ATOM 689 N N . PRO A 1 87 ? 6.481 -12.089 -13.854 1.00 64.69 87 PRO A N 1
ATOM 690 C CA . PRO A 1 87 ? 6.008 -11.092 -12.894 1.00 64.69 87 PRO A CA 1
ATOM 691 C C . PRO A 1 87 ? 5.894 -11.647 -11.465 1.00 64.69 87 PRO A C 1
ATOM 693 O O . PRO A 1 87 ? 5.901 -10.868 -10.521 1.00 64.69 87 PRO A O 1
ATOM 696 N N . TYR A 1 88 ? 5.846 -12.976 -11.302 1.00 64.25 88 TYR A N 1
ATOM 697 C CA . TYR A 1 88 ? 5.871 -13.648 -9.999 1.00 64.25 88 TYR A CA 1
ATOM 698 C C . TYR A 1 88 ? 7.093 -13.273 -9.147 1.00 64.25 88 TYR A C 1
ATOM 700 O O . TYR A 1 88 ? 6.955 -13.148 -7.939 1.00 64.25 88 TYR A O 1
ATOM 708 N N . TYR A 1 89 ? 8.256 -13.033 -9.766 1.00 63.91 89 TYR A N 1
ATOM 709 C CA . TYR A 1 89 ? 9.483 -12.682 -9.039 1.00 63.91 89 TYR A CA 1
ATOM 710 C C . TYR A 1 89 ? 9.413 -11.339 -8.316 1.00 63.91 89 TYR A C 1
ATOM 712 O O . TYR A 1 89 ? 10.248 -11.079 -7.474 1.00 63.91 89 TYR A O 1
ATOM 720 N N . ALA A 1 90 ? 8.454 -10.475 -8.657 1.00 62.53 90 ALA A N 1
ATOM 721 C CA . ALA A 1 90 ? 8.285 -9.204 -7.968 1.00 62.53 90 ALA A CA 1
ATOM 722 C C . ALA A 1 90 ? 7.454 -9.333 -6.680 1.00 62.53 90 ALA A C 1
ATOM 724 O O . ALA A 1 90 ? 7.179 -8.314 -6.064 1.00 62.53 90 ALA A O 1
ATOM 725 N N . ILE A 1 91 ? 6.961 -10.526 -6.334 1.00 67.69 91 ILE A N 1
ATOM 726 C CA . ILE A 1 91 ? 6.123 -10.762 -5.147 1.00 67.69 91 ILE A CA 1
ATOM 727 C C . ILE A 1 91 ? 6.463 -12.091 -4.459 1.00 67.69 91 ILE A C 1
ATOM 729 O O . ILE A 1 91 ? 5.636 -12.647 -3.737 1.00 67.69 91 ILE A O 1
ATOM 733 N N . ASP A 1 92 ? 7.637 -12.659 -4.736 1.00 62.31 92 ASP A N 1
ATOM 734 C CA . ASP A 1 92 ? 7.987 -14.008 -4.281 1.00 62.31 92 ASP A CA 1
ATOM 735 C C . ASP A 1 92 ? 8.528 -14.037 -2.841 1.00 62.31 92 ASP A C 1
ATOM 737 O O . ASP A 1 92 ? 8.814 -15.113 -2.307 1.00 62.31 92 ASP A O 1
ATOM 741 N N . GLY A 1 93 ? 8.621 -12.872 -2.192 1.00 56.34 93 GLY A N 1
ATOM 742 C CA . GLY A 1 93 ? 9.116 -12.723 -0.831 1.00 56.34 93 GLY A CA 1
ATOM 743 C C . GLY A 1 93 ? 10.641 -12.767 -0.737 1.00 56.34 93 GLY A C 1
ATOM 744 O O . GLY A 1 93 ? 11.176 -12.748 0.376 1.00 56.34 93 GLY A O 1
ATOM 745 N N . SER A 1 94 ? 11.361 -12.851 -1.863 1.00 60.19 94 SER A N 1
ATOM 746 C CA . SER A 1 94 ? 12.817 -12.951 -1.907 1.00 60.19 94 SER A CA 1
ATOM 747 C C . SER A 1 94 ? 13.466 -11.582 -2.103 1.00 60.19 94 SER A C 1
ATOM 749 O O . SER A 1 94 ? 13.794 -11.137 -3.201 1.00 60.19 94 SER A O 1
ATOM 751 N N . ARG A 1 95 ? 13.720 -10.909 -0.980 1.00 57.78 95 ARG A N 1
ATOM 752 C CA . ARG A 1 95 ? 14.506 -9.673 -0.936 1.00 57.78 95 ARG A CA 1
ATOM 753 C C . ARG A 1 95 ? 15.990 -9.990 -0.839 1.00 57.78 95 ARG A C 1
ATOM 755 O O . ARG A 1 95 ? 16.540 -9.985 0.262 1.00 57.78 95 ARG A O 1
ATOM 762 N N . ASP A 1 96 ? 16.683 -10.196 -1.950 1.00 49.12 96 ASP A N 1
ATOM 763 C CA . ASP A 1 96 ? 18.158 -10.265 -1.953 1.00 49.12 96 ASP A CA 1
ATOM 764 C C . ASP A 1 96 ? 18.823 -8.883 -1.644 1.00 49.12 96 ASP A C 1
ATOM 766 O O . ASP A 1 96 ? 19.756 -8.438 -2.311 1.00 49.12 96 ASP A O 1
ATOM 770 N N . SER A 1 97 ? 18.300 -8.161 -0.635 1.00 28.34 97 SER A N 1
ATOM 771 C CA . SER A 1 97 ? 18.860 -7.100 0.233 1.00 28.34 97 SER A CA 1
ATOM 772 C C . SER A 1 97 ? 17.786 -6.656 1.269 1.00 28.34 97 SER A C 1
ATOM 774 O O . SER A 1 97 ? 16.611 -6.540 0.949 1.00 28.34 97 SER A O 1
ATOM 776 N N . LYS A 1 98 ? 18.181 -6.486 2.543 1.00 32.12 98 LYS A N 1
ATOM 777 C CA . LYS A 1 98 ? 17.383 -6.620 3.799 1.00 32.12 98 LYS A CA 1
ATOM 778 C C . LYS A 1 98 ? 16.386 -5.479 4.187 1.00 32.12 98 LYS A C 1
ATOM 780 O O . LYS A 1 98 ? 16.512 -4.367 3.700 1.00 32.12 98 LYS A O 1
ATOM 785 N N . PHE A 1 99 ? 15.468 -5.840 5.120 1.00 28.62 99 PHE A N 1
ATOM 786 C CA . PHE A 1 99 ? 14.343 -5.183 5.879 1.00 28.62 99 PHE A CA 1
ATOM 787 C C . PHE A 1 99 ? 14.468 -3.684 6.302 1.00 28.62 99 PHE A C 1
ATOM 789 O O . PHE A 1 99 ? 15.596 -3.227 6.438 1.00 28.62 99 PHE A O 1
ATOM 796 N N . ASP A 1 100 ? 13.416 -2.845 6.511 1.00 29.56 100 ASP A N 1
ATOM 797 C CA . ASP A 1 100 ? 12.070 -2.934 7.175 1.00 29.56 100 ASP A CA 1
ATOM 798 C C . ASP A 1 100 ? 10.999 -1.946 6.591 1.00 29.56 100 ASP A C 1
ATOM 800 O O . ASP A 1 100 ? 11.380 -1.057 5.843 1.00 29.56 100 ASP A O 1
ATOM 804 N N . ASP A 1 101 ? 9.700 -2.213 6.878 1.00 30.41 101 ASP A N 1
ATOM 805 C CA . ASP A 1 101 ? 8.363 -1.552 6.656 1.00 30.41 101 ASP A CA 1
ATOM 806 C C . ASP A 1 101 ? 7.967 -0.665 5.439 1.00 30.41 101 ASP A C 1
ATOM 808 O O . ASP A 1 101 ? 8.789 -0.022 4.815 1.00 30.41 101 ASP A O 1
ATOM 812 N N . GLY A 1 102 ? 6.668 -0.689 5.071 1.00 43.88 102 GLY A N 1
ATOM 813 C CA . GLY A 1 102 ? 6.000 0.120 4.020 1.00 43.88 102 GLY A CA 1
ATOM 814 C C . GLY A 1 102 ? 5.985 -0.481 2.602 1.00 43.88 102 GLY A C 1
ATOM 815 O O . GLY A 1 102 ? 6.613 -1.507 2.366 1.00 43.88 102 GLY A O 1
ATOM 816 N N . SER A 1 103 ? 5.232 0.097 1.640 1.00 52.72 103 SER A N 1
ATOM 817 C CA . SER A 1 103 ? 5.231 -0.454 0.268 1.00 52.72 103 SER A CA 1
ATOM 818 C C . SER A 1 103 ? 6.632 -0.318 -0.306 1.00 52.72 103 SER A C 1
ATOM 820 O O . SER A 1 103 ? 7.070 0.794 -0.612 1.00 52.72 103 SER A O 1
ATOM 822 N N . LYS A 1 104 ? 7.343 -1.435 -0.391 1.00 66.44 104 LYS A N 1
ATOM 823 C CA . LYS A 1 104 ? 8.766 -1.453 -0.683 1.00 66.44 104 LYS A CA 1
ATOM 824 C C . LYS A 1 104 ? 8.992 -1.916 -2.094 1.00 66.44 104 LYS A C 1
ATOM 826 O O . LYS A 1 104 ? 8.435 -2.920 -2.521 1.00 66.44 104 LYS A O 1
ATOM 831 N N . ILE A 1 105 ? 9.796 -1.155 -2.818 1.00 63.81 105 ILE A N 1
ATOM 832 C CA . ILE A 1 105 ? 10.192 -1.496 -4.174 1.00 63.81 105 ILE A CA 1
ATOM 833 C C . ILE A 1 105 ? 11.703 -1.618 -4.197 1.00 63.81 105 ILE A C 1
ATOM 835 O O . ILE A 1 105 ? 12.409 -0.625 -4.015 1.00 63.81 105 ILE A O 1
ATOM 839 N N . THR A 1 106 ? 12.188 -2.827 -4.457 1.00 72.88 106 THR A N 1
ATOM 840 C CA . THR A 1 106 ? 13.613 -3.085 -4.655 1.00 72.88 106 THR A CA 1
ATOM 841 C C . THR A 1 106 ? 13.958 -2.895 -6.126 1.00 72.88 106 THR A C 1
ATOM 843 O O . THR A 1 106 ? 13.363 -3.519 -7.016 1.00 72.88 106 THR A O 1
ATOM 846 N N . ASN A 1 107 ? 14.919 -2.014 -6.400 1.00 73.44 107 ASN A N 1
ATOM 847 C CA . ASN A 1 107 ? 15.346 -1.714 -7.760 1.00 73.44 107 ASN A CA 1
ATOM 848 C C . ASN A 1 107 ? 16.420 -2.687 -8.254 1.00 73.44 107 ASN A C 1
ATOM 850 O O . ASN A 1 107 ? 17.210 -3.248 -7.496 1.00 73.44 107 ASN A O 1
ATOM 854 N N . ARG A 1 108 ? 16.504 -2.845 -9.574 1.00 72.69 108 ARG A N 1
ATOM 855 C CA . ARG A 1 108 ? 17.517 -3.679 -10.211 1.00 72.69 108 ARG A CA 1
ATOM 856 C C . ARG A 1 108 ? 18.920 -3.103 -10.010 1.00 72.69 108 ARG A C 1
ATOM 858 O O . ARG A 1 108 ? 19.152 -1.910 -10.178 1.00 72.69 108 ARG A O 1
ATOM 865 N N . TYR A 1 109 ? 19.896 -3.985 -9.793 1.00 65.00 109 TYR A N 1
ATOM 866 C CA . TYR A 1 109 ? 21.309 -3.601 -9.719 1.00 65.00 109 TYR A CA 1
ATOM 867 C C . TYR A 1 109 ? 21.839 -2.957 -11.022 1.00 65.00 109 TYR A C 1
ATOM 869 O O . TYR A 1 109 ? 22.594 -1.986 -11.005 1.00 65.00 109 TYR A O 1
ATOM 877 N N . ARG A 1 110 ? 21.447 -3.489 -12.188 1.00 68.62 110 ARG A N 1
ATOM 878 C CA . ARG A 1 110 ? 21.875 -2.975 -13.501 1.00 68.62 110 ARG A CA 1
ATOM 879 C C . ARG A 1 110 ? 20.827 -2.025 -14.083 1.00 68.62 110 ARG A C 1
ATOM 881 O O . ARG A 1 110 ? 19.694 -2.449 -14.290 1.00 68.62 110 ARG A O 1
ATOM 888 N N . VAL A 1 111 ? 21.256 -0.817 -14.457 1.00 80.62 111 VAL A N 1
ATOM 889 C CA . VAL A 1 111 ? 20.431 0.246 -15.076 1.00 80.62 111 VAL A CA 1
ATOM 890 C C . VAL A 1 111 ? 19.315 0.769 -14.139 1.00 80.62 111 VAL A C 1
ATOM 892 O O . VAL A 1 111 ? 18.138 0.757 -14.518 1.00 80.62 111 VAL A O 1
ATOM 895 N N . PRO A 1 112 ? 19.649 1.178 -12.895 1.00 78.94 112 PRO A N 1
ATOM 896 C CA . PRO A 1 112 ? 18.665 1.590 -11.890 1.00 78.94 112 PRO A CA 1
ATOM 897 C C . PRO A 1 112 ? 17.808 2.791 -12.315 1.00 78.94 112 PRO A C 1
ATOM 899 O O . PRO A 1 112 ? 16.665 2.914 -11.891 1.00 78.94 112 PRO A O 1
ATOM 902 N N . GLU A 1 113 ? 18.314 3.657 -13.189 1.00 85.75 113 GLU A N 1
ATOM 903 C CA . GLU A 1 113 ? 17.650 4.875 -13.655 1.00 85.75 113 GLU A CA 1
ATOM 904 C C . GLU A 1 113 ? 16.367 4.625 -14.462 1.00 85.75 113 GLU A C 1
ATOM 906 O O . GLU A 1 113 ? 15.561 5.540 -14.641 1.00 85.75 113 GLU A O 1
ATOM 911 N N . ARG A 1 114 ? 16.140 3.392 -14.935 1.00 85.31 114 ARG A N 1
ATOM 912 C CA . ARG A 1 114 ? 14.935 3.041 -15.701 1.00 85.31 114 ARG A CA 1
ATOM 913 C C . ARG A 1 114 ? 13.652 3.229 -14.907 1.00 85.31 114 ARG A C 1
ATOM 915 O O . ARG A 1 114 ? 12.641 3.596 -15.500 1.00 85.31 114 ARG A O 1
ATOM 922 N N . ILE A 1 115 ? 13.696 3.015 -13.592 1.00 86.69 115 ILE A N 1
ATOM 923 C CA . ILE A 1 115 ? 12.532 3.170 -12.713 1.00 86.69 115 ILE A CA 1
ATOM 924 C C . ILE A 1 115 ? 12.133 4.640 -12.508 1.00 86.69 115 ILE A C 1
ATOM 926 O O . ILE A 1 115 ? 11.019 4.919 -12.073 1.00 86.69 115 ILE A O 1
ATOM 930 N N . ASN A 1 116 ? 13.016 5.590 -12.835 1.00 90.38 116 ASN A N 1
ATOM 931 C CA . ASN A 1 116 ? 12.781 7.010 -12.596 1.00 90.38 116 ASN A CA 1
ATOM 932 C C . ASN A 1 116 ? 11.548 7.486 -13.375 1.00 90.38 116 ASN A C 1
ATOM 934 O O . ASN A 1 116 ? 11.503 7.391 -14.605 1.00 90.38 116 ASN A O 1
ATOM 938 N N . GLY A 1 117 ? 10.576 8.047 -12.666 1.00 89.81 117 GLY A N 1
ATOM 939 C CA . GLY A 1 117 ? 9.289 8.481 -13.202 1.00 89.81 117 GLY A CA 1
ATOM 940 C C . GLY A 1 117 ? 8.208 7.398 -13.216 1.00 89.81 117 GLY A C 1
ATOM 941 O O . GLY A 1 117 ? 7.126 7.655 -13.736 1.00 89.81 117 GLY A O 1
ATOM 942 N N . ALA A 1 118 ? 8.461 6.206 -12.665 1.00 90.25 118 ALA A N 1
ATOM 943 C CA . ALA A 1 118 ? 7.410 5.216 -12.464 1.00 90.25 118 ALA A CA 1
ATOM 944 C C . ALA A 1 118 ? 6.373 5.732 -11.454 1.00 90.25 118 ALA A C 1
ATOM 946 O O . ALA A 1 118 ? 6.710 6.311 -10.423 1.00 90.25 118 ALA A O 1
ATOM 947 N N . GLU A 1 119 ? 5.100 5.522 -11.755 1.00 91.31 119 GLU A N 1
ATOM 948 C CA . GLU A 1 119 ? 3.977 5.913 -10.911 1.00 91.31 119 GLU A CA 1
ATOM 949 C C . GLU A 1 119 ? 3.448 4.701 -10.154 1.00 91.31 119 GLU A C 1
ATOM 951 O O . GLU A 1 119 ? 3.346 3.617 -10.732 1.00 91.31 119 GLU A O 1
ATOM 956 N N . ILE A 1 120 ? 3.062 4.911 -8.894 1.00 88.62 120 ILE A N 1
ATOM 957 C CA . ILE A 1 120 ? 2.400 3.908 -8.059 1.00 88.62 120 ILE A CA 1
ATOM 958 C C . ILE A 1 120 ? 0.950 4.342 -7.831 1.00 88.62 120 ILE A C 1
ATOM 960 O O . ILE A 1 120 ? 0.672 5.478 -7.420 1.00 88.62 120 ILE A O 1
ATOM 964 N N . ARG A 1 121 ? 0.018 3.443 -8.149 1.00 87.31 121 ARG A N 1
ATOM 965 C CA . ARG A 1 121 ? -1.428 3.689 -8.130 1.00 87.31 121 ARG A CA 1
ATOM 966 C C . ARG A 1 121 ? -2.150 2.556 -7.413 1.00 87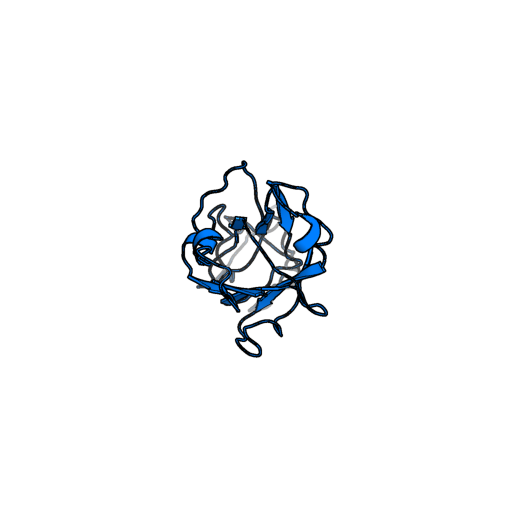.31 121 ARG A C 1
ATOM 968 O O . ARG A 1 121 ? -1.731 1.407 -7.530 1.00 87.31 121 ARG A O 1
ATOM 975 N N . ILE A 1 122 ? -3.225 2.884 -6.699 1.00 82.81 122 ILE A N 1
ATOM 976 C CA . ILE A 1 122 ? -4.049 1.927 -5.943 1.00 82.81 122 ILE A CA 1
ATOM 977 C C . ILE A 1 122 ? -5.520 2.193 -6.250 1.00 82.81 122 ILE A C 1
ATOM 979 O O . ILE A 1 122 ? -5.943 3.349 -6.259 1.00 82.81 122 ILE A O 1
ATOM 983 N N . GLY A 1 123 ? -6.289 1.138 -6.522 1.00 76.75 123 GLY A N 1
ATOM 984 C CA . GLY A 1 123 ? -7.741 1.226 -6.671 1.00 76.75 123 GLY A CA 1
ATOM 985 C C . GLY A 1 123 ? -8.382 -0.069 -7.167 1.00 76.75 123 GLY A C 1
ATOM 986 O O . GLY A 1 123 ? -7.709 -1.079 -7.358 1.00 76.75 123 GLY A O 1
ATOM 987 N N . ASP A 1 124 ? -9.693 -0.031 -7.397 1.00 79.19 124 ASP A N 1
ATOM 988 C CA . ASP A 1 124 ? -10.501 -1.195 -7.798 1.00 79.19 124 ASP A CA 1
ATOM 989 C C . ASP A 1 124 ? -10.801 -1.263 -9.298 1.00 79.19 124 ASP A C 1
ATOM 991 O O . ASP A 1 124 ? -11.467 -2.189 -9.767 1.00 79.19 124 ASP A O 1
ATOM 995 N N . SER A 1 125 ? -10.350 -0.285 -10.084 1.00 81.25 125 SER A N 1
ATOM 996 C CA . SER A 1 125 ? -10.614 -0.273 -11.519 1.00 81.25 125 SER A CA 1
ATOM 997 C C . SER A 1 125 ? -9.569 -1.085 -12.276 1.00 81.25 125 SER A C 1
ATOM 999 O O . SER A 1 125 ? -8.367 -0.942 -12.056 1.00 81.25 125 SER A O 1
ATOM 1001 N N . LEU A 1 126 ? -10.034 -1.896 -13.227 1.00 82.25 126 LEU A N 1
ATOM 1002 C CA . LEU A 1 126 ? -9.192 -2.534 -14.245 1.00 82.25 126 LEU A CA 1
ATOM 1003 C C . LEU A 1 126 ? -9.189 -1.763 -15.570 1.00 82.25 126 LEU A C 1
ATOM 1005 O O . LEU A 1 126 ? -8.553 -2.202 -16.531 1.00 82.25 126 LEU A O 1
ATOM 1009 N N . VAL A 1 127 ? -9.882 -0.619 -15.649 1.00 86.38 127 VAL A N 1
ATOM 1010 C CA . VAL A 1 127 ? -9.815 0.250 -16.830 1.00 86.38 127 VAL A CA 1
ATOM 1011 C C . VAL A 1 127 ? -8.351 0.602 -17.084 1.00 86.38 127 VAL A C 1
ATOM 1013 O O . VAL A 1 127 ? -7.612 0.930 -16.155 1.00 86.38 127 VAL A O 1
ATOM 1016 N N . ASN A 1 128 ? -7.919 0.448 -18.338 1.00 85.12 128 ASN A N 1
ATOM 1017 C CA . ASN A 1 128 ? -6.529 0.651 -18.744 1.00 85.12 128 ASN A CA 1
ATOM 1018 C C . ASN A 1 128 ? -5.520 -0.161 -17.897 1.00 85.12 128 ASN A C 1
ATOM 1020 O O . ASN A 1 128 ? -4.440 0.317 -17.556 1.00 85.12 128 ASN A O 1
ATOM 1024 N N . ASN A 1 129 ? -5.888 -1.390 -17.513 1.00 82.00 129 ASN A N 1
ATOM 1025 C CA . ASN A 1 129 ? -5.104 -2.254 -16.619 1.00 82.00 129 ASN A CA 1
ATOM 1026 C C . ASN A 1 129 ? -4.759 -1.580 -15.278 1.00 82.00 129 ASN A C 1
ATOM 1028 O O . ASN A 1 129 ? -3.653 -1.738 -14.767 1.00 82.00 129 ASN A O 1
ATOM 1032 N N . GLY A 1 130 ? -5.674 -0.768 -14.746 1.00 81.00 130 GLY A N 1
ATOM 1033 C CA . GLY A 1 130 ? -5.495 -0.071 -13.475 1.00 81.00 130 GLY A CA 1
ATOM 1034 C C . GLY A 1 130 ? -4.589 1.160 -13.535 1.00 81.00 130 GLY A C 1
ATOM 1035 O O . GLY A 1 130 ? -4.378 1.800 -12.507 1.00 81.00 130 GLY A O 1
ATOM 1036 N N . ALA A 1 131 ? -4.092 1.548 -14.715 1.00 86.50 131 ALA A N 1
ATOM 1037 C CA . ALA A 1 131 ? -3.305 2.773 -14.880 1.00 86.50 131 ALA A CA 1
ATOM 1038 C C . ALA A 1 131 ? -4.117 4.051 -14.594 1.00 86.50 131 ALA A C 1
ATOM 1040 O O . ALA A 1 131 ? -3.541 5.093 -14.280 1.00 86.50 131 ALA A O 1
ATOM 1041 N N . ASP A 1 132 ? -5.446 3.962 -14.653 1.00 89.94 132 ASP A N 1
ATOM 1042 C CA . ASP A 1 132 ? -6.353 5.077 -14.376 1.00 89.94 132 ASP A CA 1
ATOM 1043 C C . ASP A 1 132 ? -6.738 5.159 -12.886 1.00 89.94 132 ASP A C 1
ATOM 1045 O O . ASP A 1 132 ? -7.407 6.107 -12.473 1.00 89.94 132 ASP A O 1
ATOM 1049 N N . ASN A 1 133 ? -6.294 4.202 -12.058 1.00 85.62 133 ASN A N 1
ATOM 1050 C CA . ASN A 1 133 ? -6.504 4.265 -10.614 1.00 85.62 133 ASN A CA 1
ATOM 1051 C C . ASN A 1 133 ? -5.794 5.489 -10.000 1.00 85.62 133 ASN A C 1
ATOM 1053 O O . ASN A 1 133 ? -4.779 5.962 -10.540 1.00 85.62 133 ASN A O 1
ATOM 1057 N N . PRO A 1 134 ? -6.295 6.001 -8.860 1.00 86.12 134 PRO A N 1
ATOM 1058 C CA . PRO A 1 134 ? -5.668 7.097 -8.134 1.00 86.12 134 PRO A CA 1
ATOM 1059 C C . PRO A 1 134 ? -4.168 6.874 -7.887 1.00 86.12 134 PRO A C 1
ATOM 1061 O O . PRO A 1 134 ? -3.735 5.824 -7.411 1.00 86.12 134 PRO A O 1
ATOM 1064 N N . ARG A 1 135 ? -3.365 7.890 -8.220 1.00 89.56 135 ARG A N 1
ATOM 1065 C CA . ARG A 1 135 ? -1.912 7.904 -8.006 1.00 89.56 135 ARG A CA 1
ATOM 1066 C C . ARG A 1 135 ? -1.589 8.458 -6.633 1.00 89.56 135 ARG A C 1
ATOM 1068 O O . ARG A 1 135 ? -2.011 9.569 -6.324 1.00 89.56 135 ARG A O 1
ATOM 1075 N N . PHE A 1 136 ? -0.760 7.741 -5.883 1.00 83.31 136 PHE A N 1
ATOM 1076 C CA . PHE A 1 136 ? -0.321 8.186 -4.560 1.00 83.31 136 PHE A CA 1
ATOM 1077 C C . PHE A 1 136 ? 1.173 8.504 -4.492 1.00 83.31 136 PHE A C 1
ATOM 1079 O O . PHE A 1 136 ? 1.573 9.326 -3.673 1.00 83.31 136 PHE A O 1
ATOM 1086 N N . ALA A 1 137 ? 1.990 7.922 -5.376 1.00 88.38 137 ALA A N 1
ATOM 1087 C CA . ALA A 1 137 ? 3.428 8.165 -5.398 1.00 88.38 137 ALA A CA 1
ATOM 1088 C C . ALA A 1 137 ? 4.013 8.171 -6.817 1.00 88.38 137 ALA A C 1
ATOM 1090 O O . ALA A 1 137 ? 3.467 7.583 -7.756 1.00 88.38 137 ALA A O 1
ATOM 1091 N N . VAL A 1 138 ? 5.152 8.852 -6.951 1.00 91.50 138 VAL A N 1
ATOM 1092 C CA . VAL A 1 138 ? 6.020 8.830 -8.132 1.00 91.50 138 VAL A CA 1
ATOM 1093 C C . VAL A 1 138 ? 7.430 8.507 -7.660 1.00 91.50 138 VAL A C 1
ATOM 1095 O O . VAL A 1 138 ? 7.956 9.170 -6.767 1.00 91.50 138 VAL A O 1
ATOM 1098 N N . ILE A 1 139 ? 8.043 7.500 -8.271 1.00 90.75 139 ILE A N 1
ATOM 1099 C CA . ILE A 1 139 ? 9.411 7.086 -7.988 1.00 90.75 139 ILE A CA 1
ATOM 1100 C C . ILE A 1 139 ? 10.350 8.070 -8.680 1.00 90.75 139 ILE A C 1
ATOM 1102 O O . ILE A 1 139 ? 10.473 8.068 -9.903 1.00 90.75 139 ILE A O 1
ATOM 1106 N N . THR A 1 140 ? 11.007 8.934 -7.913 1.00 91.75 140 THR A N 1
ATOM 1107 C CA . THR A 1 140 ? 11.994 9.881 -8.451 1.00 91.75 140 THR A CA 1
ATOM 1108 C C . THR A 1 140 ? 13.270 9.154 -8.858 1.00 91.75 140 THR A C 1
ATOM 1110 O O . THR A 1 140 ? 13.706 9.263 -10.005 1.00 91.75 140 THR A O 1
ATOM 1113 N N . SER A 1 141 ? 13.827 8.378 -7.933 1.00 90.12 141 SER A N 1
ATOM 1114 C CA . SER A 1 141 ? 14.913 7.436 -8.156 1.00 90.12 141 SER A CA 1
ATOM 1115 C C . SER A 1 141 ? 14.993 6.432 -7.011 1.00 90.12 141 SER A C 1
ATOM 1117 O O . SER A 1 141 ? 14.634 6.730 -5.875 1.00 90.12 141 SER A O 1
ATOM 1119 N N . ILE A 1 142 ? 15.497 5.240 -7.319 1.00 86.94 142 ILE A N 1
ATOM 1120 C CA . ILE A 1 142 ? 15.927 4.256 -6.324 1.00 86.94 142 ILE A CA 1
ATOM 1121 C C . ILE A 1 142 ? 17.339 3.839 -6.734 1.00 86.94 142 ILE A C 1
ATOM 1123 O O . ILE A 1 142 ? 17.524 3.463 -7.897 1.00 86.94 142 ILE A O 1
ATOM 1127 N N . PRO A 1 143 ? 18.354 3.941 -5.863 1.00 88.31 143 PRO A N 1
ATOM 1128 C CA . PRO A 1 143 ? 19.699 3.522 -6.226 1.00 88.31 143 PRO A CA 1
ATOM 1129 C C . PRO A 1 143 ? 19.777 2.028 -6.577 1.00 88.31 143 PRO A C 1
ATOM 1131 O O . PRO A 1 143 ? 18.859 1.245 -6.345 1.00 88.31 143 PRO A O 1
ATOM 1134 N N . SER A 1 144 ? 20.892 1.641 -7.189 1.00 79.81 144 SER A N 1
ATOM 1135 C CA . SER A 1 144 ? 21.160 0.265 -7.613 1.00 79.81 144 SER A CA 1
ATOM 1136 C C . SER A 1 144 ? 21.032 -0.726 -6.453 1.00 79.81 144 SER A C 1
ATOM 1138 O O . SER A 1 144 ? 21.784 -0.629 -5.491 1.00 79.81 144 SER A O 1
ATOM 1140 N N . GLY A 1 145 ? 20.103 -1.683 -6.568 1.00 75.06 145 GLY A N 1
ATOM 1141 C CA . GLY A 1 145 ? 19.886 -2.725 -5.557 1.00 75.06 145 GLY A CA 1
ATOM 1142 C C . GLY A 1 145 ? 19.241 -2.241 -4.257 1.00 75.06 145 GLY A C 1
ATOM 1143 O O . GLY A 1 145 ? 19.046 -3.046 -3.359 1.00 75.06 145 GLY A O 1
ATOM 1144 N N . GLU A 1 146 ? 18.915 -0.955 -4.147 1.00 83.06 146 GLU A N 1
ATOM 1145 C CA . GLU A 1 146 ? 18.289 -0.405 -2.950 1.00 83.06 146 GLU A CA 1
ATOM 1146 C C . GLU A 1 146 ? 16.774 -0.602 -2.973 1.00 83.06 146 GLU A C 1
ATOM 1148 O O . GLU A 1 146 ? 16.152 -0.790 -4.028 1.00 83.06 146 GLU A O 1
ATOM 1153 N N . THR A 1 147 ? 16.189 -0.498 -1.786 1.00 80.81 147 THR A N 1
ATOM 1154 C CA . THR A 1 147 ? 14.749 -0.567 -1.566 1.00 80.81 147 THR A CA 1
ATOM 1155 C C . THR A 1 147 ? 14.241 0.802 -1.138 1.00 80.81 147 THR A C 1
ATOM 1157 O O . THR A 1 147 ? 14.765 1.392 -0.196 1.00 80.81 147 THR A O 1
ATOM 1160 N N . ALA A 1 148 ? 13.223 1.317 -1.827 1.00 83.25 148 ALA A N 1
ATOM 1161 C CA . ALA A 1 148 ? 12.535 2.533 -1.401 1.00 83.25 148 ALA A CA 1
ATOM 1162 C C . ALA A 1 148 ? 11.169 2.203 -0.813 1.00 83.25 148 ALA A C 1
ATOM 1164 O O . ALA A 1 148 ? 10.437 1.372 -1.352 1.00 83.25 148 ALA A O 1
ATOM 1165 N N . GLU A 1 149 ? 10.838 2.902 0.265 1.00 82.62 149 GLU A N 1
ATOM 1166 C CA . GLU A 1 149 ? 9.575 2.800 0.975 1.00 82.62 149 GLU A CA 1
ATOM 1167 C C . GLU A 1 149 ? 8.647 3.959 0.592 1.00 82.62 149 GLU A C 1
ATOM 1169 O O . GLU A 1 149 ? 9.050 5.126 0.591 1.00 82.62 149 GLU A O 1
ATOM 1174 N N . PHE A 1 150 ? 7.385 3.642 0.294 1.00 80.44 150 PHE A N 1
ATOM 1175 C CA . PHE A 1 150 ? 6.363 4.632 -0.038 1.00 80.44 150 PHE A CA 1
ATOM 1176 C C . PHE A 1 150 ? 5.191 4.565 0.940 1.00 80.44 150 PHE A C 1
ATOM 1178 O O . PHE A 1 150 ? 4.477 3.564 1.024 1.00 80.44 150 PHE A O 1
ATOM 1185 N N . GLN A 1 151 ? 4.975 5.673 1.647 1.00 7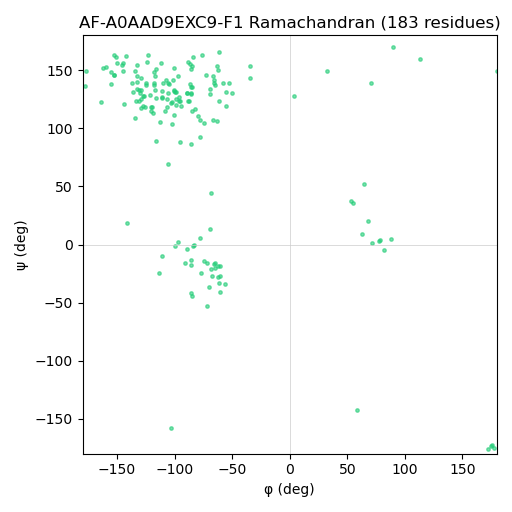6.75 151 GLN A N 1
ATOM 1186 C CA . GLN A 1 151 ? 3.882 5.840 2.599 1.00 76.75 151 GLN A CA 1
ATOM 1187 C C . GLN A 1 151 ? 2.609 6.314 1.887 1.00 76.75 151 GLN A C 1
ATOM 1189 O O . GLN A 1 151 ? 2.638 7.289 1.133 1.00 76.75 151 GLN A O 1
ATOM 1194 N N . VAL A 1 152 ? 1.486 5.634 2.134 1.00 70.88 152 VAL A N 1
ATOM 1195 C CA . VAL A 1 152 ? 0.187 5.969 1.534 1.00 70.88 152 VAL A CA 1
ATOM 1196 C C . VAL A 1 152 ? -0.503 7.055 2.370 1.00 70.88 152 VAL A C 1
ATOM 1198 O O . VAL A 1 152 ? -0.861 6.805 3.524 1.00 70.88 152 VAL A O 1
ATOM 1201 N N . PRO A 1 153 ? -0.722 8.267 1.828 1.00 64.81 153 PRO A N 1
ATOM 1202 C CA . PRO A 1 153 ? -1.363 9.340 2.575 1.00 64.81 153 PRO A CA 1
ATOM 1203 C C . PRO A 1 153 ? -2.846 9.027 2.825 1.00 64.81 153 PRO A C 1
ATOM 1205 O O . PRO A 1 153 ? -3.584 8.725 1.894 1.00 64.81 153 PRO A O 1
ATOM 1208 N N . ASN A 1 154 ? -3.278 9.146 4.086 1.00 64.12 154 ASN A N 1
ATOM 1209 C CA . ASN A 1 154 ? -4.655 8.940 4.574 1.00 64.12 154 ASN A CA 1
ATOM 1210 C C . ASN A 1 154 ? -5.242 7.527 4.417 1.00 64.12 154 ASN A C 1
ATOM 1212 O O . ASN A 1 154 ? -6.425 7.347 4.697 1.00 64.12 154 ASN A O 1
ATOM 1216 N N . GLY A 1 155 ? -4.429 6.540 4.035 1.00 65.00 155 GLY A N 1
ATOM 1217 C CA . GLY A 1 155 ? -4.927 5.218 3.669 1.00 65.00 155 GLY A CA 1
ATOM 1218 C C . GLY A 1 155 ? -5.683 5.262 2.337 1.00 65.00 155 GLY A C 1
ATOM 1219 O O . GLY A 1 155 ? -6.413 6.202 2.028 1.00 65.00 155 GLY A O 1
ATOM 1220 N N . MET A 1 156 ? -5.468 4.252 1.503 1.00 69.75 156 MET A N 1
ATOM 1221 C CA . MET A 1 156 ? -6.181 4.105 0.240 1.00 69.75 156 MET A CA 1
ATOM 1222 C C . MET A 1 156 ? -6.706 2.691 0.150 1.00 69.75 156 MET A C 1
ATOM 1224 O O . MET A 1 156 ? -5.956 1.748 0.393 1.00 69.75 156 MET A O 1
ATOM 1228 N N . ASP A 1 157 ? -7.974 2.581 -0.225 1.00 70.25 157 ASP A N 1
ATOM 1229 C CA . ASP A 1 157 ? -8.604 1.309 -0.531 1.00 70.25 157 ASP A CA 1
ATOM 1230 C C . ASP A 1 157 ? -8.359 0.959 -1.994 1.00 70.25 157 ASP A C 1
ATOM 1232 O O . ASP A 1 157 ? -8.445 1.807 -2.892 1.00 70.25 157 ASP A O 1
ATOM 1236 N N . GLY A 1 158 ? -8.060 -0.307 -2.244 1.00 68.00 158 GLY A N 1
ATOM 1237 C CA . GLY A 1 158 ? -8.010 -0.818 -3.597 1.00 68.00 158 GLY A CA 1
ATOM 1238 C C . GLY A 1 158 ? -7.648 -2.286 -3.665 1.00 68.00 158 GLY A C 1
ATOM 1239 O O . GLY A 1 158 ? -6.893 -2.806 -2.845 1.00 68.00 158 GLY A O 1
ATOM 1240 N N . ARG A 1 159 ? -8.185 -2.931 -4.699 1.00 69.94 159 ARG A N 1
ATOM 1241 C CA . ARG A 1 159 ? -7.916 -4.312 -5.082 1.00 69.94 159 ARG A CA 1
ATOM 1242 C C . ARG A 1 159 ? -6.679 -4.466 -5.972 1.00 69.94 159 ARG A C 1
ATOM 1244 O O . ARG A 1 159 ? -6.183 -5.578 -6.172 1.00 69.94 159 ARG A O 1
ATOM 1251 N N . TYR A 1 160 ? -6.211 -3.384 -6.582 1.00 73.44 160 TYR A N 1
ATOM 1252 C CA . TYR A 1 160 ? -5.130 -3.431 -7.555 1.00 73.44 160 TYR A CA 1
ATOM 1253 C C . TYR A 1 160 ? -4.060 -2.402 -7.233 1.00 73.44 160 TYR A C 1
ATOM 1255 O O . TYR A 1 160 ? -4.351 -1.217 -7.073 1.00 73.44 160 TYR A O 1
ATOM 1263 N N . VAL A 1 161 ? -2.810 -2.864 -7.217 1.00 81.88 161 VAL A N 1
ATOM 1264 C CA . VAL A 1 161 ? -1.625 -2.007 -7.192 1.00 81.88 161 VAL A CA 1
ATOM 1265 C C . VAL A 1 161 ? -1.043 -1.983 -8.597 1.00 81.88 161 VAL A C 1
ATOM 1267 O O . VAL A 1 161 ? -0.705 -3.025 -9.161 1.00 81.88 161 VAL A O 1
ATOM 1270 N N . TYR A 1 162 ? -0.923 -0.795 -9.176 1.00 85.06 162 TYR A N 1
ATOM 1271 C CA . TYR A 1 162 ? -0.319 -0.589 -10.486 1.00 85.06 162 TYR A CA 1
ATOM 1272 C C . TYR A 1 162 ? 1.005 0.155 -10.340 1.00 85.06 162 TYR A C 1
ATOM 1274 O O . TYR A 1 162 ? 1.068 1.195 -9.683 1.00 85.06 162 TYR A O 1
ATOM 1282 N N . ILE A 1 163 ? 2.044 -0.361 -11.002 1.00 87.62 163 ILE A N 1
ATOM 1283 C CA . ILE A 1 163 ? 3.352 0.285 -11.117 1.00 87.62 163 ILE A CA 1
ATOM 1284 C C . ILE A 1 163 ? 3.704 0.392 -12.596 1.00 87.62 163 ILE A C 1
ATOM 1286 O O . ILE A 1 163 ? 3.843 -0.613 -13.296 1.00 87.62 163 ILE A O 1
ATOM 1290 N N . GLY A 1 164 ? 3.868 1.610 -13.100 1.00 88.25 164 GLY A N 1
ATOM 1291 C CA . GLY A 1 164 ? 4.138 1.804 -14.521 1.00 88.25 164 GLY A CA 1
ATOM 1292 C C . GLY A 1 164 ? 4.766 3.144 -14.844 1.00 88.25 164 GLY A C 1
ATOM 1293 O O . GLY A 1 164 ? 4.561 4.127 -14.143 1.00 88.25 164 GLY A O 1
ATOM 1294 N N . ILE A 1 165 ? 5.521 3.182 -15.938 1.00 86.31 165 ILE A N 1
ATOM 1295 C CA . ILE A 1 165 ? 6.090 4.419 -16.477 1.00 86.31 165 ILE A CA 1
ATOM 1296 C C . ILE A 1 165 ? 5.129 4.948 -17.535 1.00 86.31 165 ILE A C 1
ATOM 1298 O O . ILE A 1 165 ? 4.866 4.275 -18.535 1.00 86.31 165 ILE A O 1
ATOM 1302 N N . THR A 1 166 ? 4.603 6.148 -17.313 1.00 80.00 166 THR A N 1
ATOM 1303 C CA . THR A 1 166 ? 3.747 6.859 -18.265 1.00 80.00 166 THR A CA 1
ATOM 1304 C C . THR A 1 166 ? 4.562 7.915 -19.019 1.00 80.00 166 THR A C 1
ATOM 1306 O O . THR A 1 166 ? 5.588 8.400 -18.547 1.00 80.00 166 THR A O 1
ATOM 1309 N N . GLY A 1 167 ? 4.163 8.237 -20.252 1.00 77.25 167 GLY A N 1
ATOM 1310 C CA . GLY A 1 167 ? 4.783 9.316 -21.036 1.00 77.25 167 GLY A CA 1
ATOM 1311 C C . GLY A 1 167 ? 6.081 8.977 -21.786 1.00 77.25 167 GLY A C 1
ATOM 1312 O O . GLY A 1 167 ? 6.541 9.807 -22.566 1.00 77.25 167 GLY A O 1
ATOM 1313 N N . ARG A 1 168 ? 6.655 7.774 -21.631 1.00 82.12 168 ARG A N 1
ATOM 1314 C CA . ARG A 1 168 ? 7.752 7.286 -22.493 1.00 82.12 168 ARG A CA 1
ATOM 1315 C C . ARG A 1 168 ? 7.755 5.765 -22.654 1.00 82.12 168 ARG A C 1
ATOM 1317 O O . ARG A 1 168 ? 7.249 5.042 -21.798 1.00 82.12 168 ARG A O 1
ATOM 1324 N N . GLN A 1 169 ? 8.357 5.277 -23.740 1.00 76.31 169 GLN A N 1
ATOM 1325 C CA . GLN A 1 169 ? 8.638 3.850 -23.907 1.00 76.31 169 GLN A CA 1
ATOM 1326 C C . GLN A 1 169 ? 9.891 3.483 -23.113 1.00 76.31 169 GLN A C 1
ATOM 1328 O O . GLN A 1 169 ? 10.989 3.898 -23.460 1.00 76.31 169 GLN A O 1
ATOM 1333 N N . GLU A 1 170 ? 9.713 2.715 -22.041 1.00 80.50 170 GLU A N 1
ATOM 1334 C CA . GLU A 1 170 ? 10.811 2.262 -21.189 1.00 80.50 170 GLU A CA 1
ATOM 1335 C C . GLU A 1 170 ? 10.535 0.859 -20.632 1.00 80.50 170 GLU A C 1
ATOM 1337 O O . GLU A 1 170 ? 9.375 0.432 -20.485 1.00 80.50 170 GLU A O 1
ATOM 1342 N N . TYR A 1 171 ? 11.619 0.148 -20.319 1.00 76.31 171 TYR A N 1
ATOM 1343 C CA . TYR A 1 171 ? 11.580 -1.121 -19.604 1.00 76.31 171 TYR A CA 1
ATOM 1344 C C . TYR A 1 171 ? 11.475 -0.868 -18.105 1.00 76.31 171 TYR A C 1
ATOM 1346 O O . TYR A 1 171 ? 12.402 -0.347 -17.492 1.00 76.31 171 TYR A O 1
ATOM 1354 N N . LEU A 1 172 ? 10.375 -1.309 -17.504 1.00 78.12 172 LEU A N 1
ATOM 1355 C CA . LEU A 1 172 ? 10.248 -1.359 -16.055 1.00 78.12 172 LEU A CA 1
ATOM 1356 C C . LEU A 1 172 ? 10.774 -2.713 -15.573 1.00 78.12 172 LEU A C 1
ATOM 1358 O O . LEU A 1 172 ? 10.412 -3.752 -16.123 1.00 78.12 172 LEU A O 1
ATOM 1362 N N . THR A 1 173 ? 11.657 -2.715 -14.580 1.00 73.69 173 THR A N 1
ATOM 1363 C CA . THR A 1 173 ? 12.129 -3.939 -13.926 1.00 73.69 173 THR A CA 1
ATOM 1364 C C . THR A 1 173 ? 12.090 -3.718 -12.429 1.00 73.69 173 THR A C 1
ATOM 1366 O O . THR A 1 173 ? 12.698 -2.772 -11.941 1.00 73.69 173 THR A O 1
ATOM 1369 N N . LEU A 1 174 ? 11.366 -4.584 -11.733 1.00 72.75 174 LEU A N 1
ATOM 1370 C CA . LEU A 1 174 ? 11.216 -4.571 -10.286 1.00 72.75 174 LEU A CA 1
ATOM 1371 C C . LEU A 1 174 ? 11.820 -5.874 -9.770 1.00 72.75 174 LEU A C 1
ATOM 1373 O O . LEU A 1 174 ? 11.582 -6.923 -10.374 1.00 72.75 174 LEU A O 1
ATOM 1377 N N . CYS A 1 175 ? 12.651 -5.790 -8.735 1.00 73.56 175 CYS A N 1
ATOM 1378 C CA . CYS A 1 175 ? 13.233 -6.975 -8.111 1.00 73.56 175 CYS A CA 1
ATOM 1379 C C . CYS A 1 175 ? 12.301 -7.559 -7.063 1.00 73.56 175 CYS A C 1
ATOM 1381 O O . CYS A 1 175 ? 12.153 -8.766 -7.037 1.00 73.56 175 CYS A O 1
ATOM 1383 N N . GLU A 1 176 ? 11.668 -6.709 -6.263 1.00 76.88 176 GLU A N 1
ATOM 1384 C CA . GLU A 1 176 ? 10.670 -7.113 -5.282 1.00 76.88 176 GLU A CA 1
ATOM 1385 C C . GLU A 1 176 ? 9.705 -5.946 -5.060 1.00 76.88 176 GLU A C 1
ATOM 1387 O O . GLU A 1 176 ? 10.094 -4.774 -5.153 1.00 76.88 176 GLU A O 1
ATOM 1392 N N . VAL A 1 177 ? 8.443 -6.278 -4.815 1.00 79.62 177 VAL A N 1
ATOM 1393 C CA . VAL A 1 177 ? 7.367 -5.372 -4.432 1.00 79.62 177 VAL A CA 1
ATOM 1394 C C . VAL A 1 177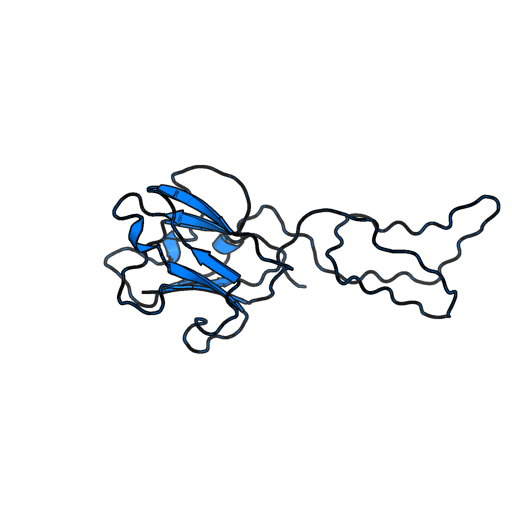 ? 6.690 -5.947 -3.202 1.00 79.62 177 VAL A C 1
ATOM 1396 O O . VAL A 1 177 ? 6.082 -7.015 -3.234 1.00 79.62 177 VAL A O 1
ATOM 1399 N N . GLU A 1 178 ? 6.753 -5.197 -2.116 1.00 78.50 178 GLU A N 1
ATOM 1400 C CA . GLU A 1 178 ? 6.043 -5.516 -0.890 1.00 78.50 178 GLU A CA 1
ATOM 1401 C C . GLU A 1 178 ? 4.877 -4.555 -0.716 1.00 78.50 178 GLU A C 1
ATOM 1403 O O . GLU A 1 178 ? 4.997 -3.362 -0.998 1.00 78.50 178 GLU A O 1
ATOM 1408 N N . VAL A 1 179 ? 3.754 -5.069 -0.227 1.00 74.31 179 VAL A N 1
ATOM 1409 C CA . VAL A 1 179 ? 2.558 -4.284 0.076 1.00 74.31 179 VAL A CA 1
ATOM 1410 C C . VAL A 1 179 ? 2.116 -4.658 1.482 1.00 74.31 179 VAL A C 1
ATOM 1412 O O . VAL A 1 179 ? 1.876 -5.830 1.757 1.00 74.31 179 VAL A O 1
ATOM 1415 N N . PHE A 1 180 ? 2.006 -3.669 2.363 1.00 73.25 180 PHE A N 1
ATOM 1416 C CA . PHE A 1 180 ? 1.622 -3.860 3.764 1.00 73.25 180 PHE A CA 1
ATOM 1417 C C . PHE A 1 180 ? 0.326 -3.131 4.040 1.00 73.25 180 PHE A C 1
ATOM 1419 O O . PHE A 1 180 ? 0.142 -2.020 3.576 1.00 73.25 180 PHE A O 1
ATOM 1426 N N . GLY A 1 181 ? -0.575 -3.723 4.800 1.00 66.94 181 GLY A N 1
ATOM 1427 C CA . GLY A 1 181 ? -1.901 -3.168 4.985 1.00 66.94 181 GLY A CA 1
ATOM 1428 C C . GLY A 1 181 ? -2.801 -4.075 5.808 1.00 66.94 181 GLY A C 1
ATOM 1429 O O . GLY A 1 181 ? -2.367 -5.069 6.381 1.00 66.94 181 GLY A O 1
ATOM 1430 N N . SER A 1 182 ? -4.066 -3.714 5.885 1.00 62.56 182 SER A N 1
ATOM 1431 C CA . SER A 1 182 ? -5.116 -4.416 6.596 1.00 62.56 182 SER A CA 1
ATOM 1432 C C . SER A 1 182 ? -6.187 -4.878 5.630 1.00 62.56 182 SER A C 1
ATOM 1434 O O . SER A 1 182 ? -6.597 -4.114 4.756 1.00 62.56 182 SER A O 1
ATOM 1436 N N . ALA A 1 183 ? -6.655 -6.110 5.805 1.00 60.75 183 ALA A N 1
ATOM 1437 C CA . ALA A 1 183 ? -7.837 -6.592 5.108 1.00 60.75 183 ALA A CA 1
ATOM 1438 C C . ALA A 1 183 ? -9.083 -5.824 5.582 1.00 60.75 183 ALA A C 1
ATOM 1440 O O . ALA A 1 183 ? -9.179 -5.436 6.750 1.00 60.75 183 ALA A O 1
ATOM 1441 N N . LEU A 1 184 ? -10.015 -5.595 4.658 1.00 57.91 184 LEU A N 1
ATOM 1442 C CA . LEU A 1 184 ? -11.357 -5.110 4.964 1.00 57.91 184 LEU A CA 1
ATOM 1443 C C . LEU A 1 184 ? -12.277 -6.334 5.061 1.00 57.91 184 LEU A C 1
ATOM 1445 O O . LEU A 1 184 ? -12.313 -7.126 4.115 1.00 57.91 184 LEU A O 1
ATOM 1449 N N . ASP A 1 185 ? -12.951 -6.490 6.203 1.00 55.38 185 ASP A N 1
ATOM 1450 C CA . ASP A 1 185 ? -13.911 -7.574 6.476 1.00 55.38 185 ASP A CA 1
ATOM 1451 C C . ASP A 1 185 ? -15.296 -7.308 5.862 1.00 55.38 185 ASP A C 1
ATOM 1453 O O . ASP A 1 185 ? -15.714 -6.124 5.803 1.00 55.38 185 ASP A O 1
#

pLDDT: mean 70.56, std 14.73, range [28.34, 91.75]

Radius of gyration: 21.07 Å; Cα contacts (8 Å, |Δi|>4): 363; chains: 1; bounding box: 52×32×66 Å

Secondary structure (DSSP, 8-state):
-EEEEE---B---------------SS-----SS----S-------STT-----S-------PPPPSS-GGGGSEEEESS--TT--GGGGSSS--SS----SEEEEEPSSSGGGGTTEEEEEES--GGGGTTSPEEEE-----TT-EEEE--TT----SEEEEEE-SS-----EEEEE---B---

Foldseek 3Di:
DKKKKFFWFKADDDADDQDDDDDDDPDDDRDGPADHDDPDDDDDDDDPPDDDDDPDDDDDDFDWWDQDFRRLVIDMDDPDDDPPDDRNQQRNPDLPDDDDDAFKWFAAQPPQCLQAFKWKFFAADCVVDRPPHDTQDGDRTAHRRGMDHDDGPPMDGHRMIMIGHPDDDTDDDTRYTTHIGTHDD